Protein AF-A0A5C6YVZ5-F1 (afdb_monomer)

Organism: NCBI:txid153266

InterPro domains:
  IPR022720 Gliding motility-associated protein GldM, N-terminal [PF12081] (63-203)

Foldseek 3Di:
DVVVVVVVVVVVVVVPPDPPPPVVNLVVVVVVLVVLLVVLVVLLVVLVVLLVVLQVPDPDHDPLLVQLVVLLVVLLVLLVVVLCQLCPPVDPDPVCVVVNSVSQQFLVSLCVQQHDPNHGDPNVVVNLVSLVVSLVSLLVLDDDPVLNCVSCVLSPQAWDQDPVRDTDGVSCVQRPRGGSSSVSSSSSNSSSVSSVSSSVSSVVVSVVVVVD

Structure (mmCIF, N/CA/C/O backbone):
data_AF-A0A5C6YVZ5-F1
#
_entry.id   AF-A0A5C6YVZ5-F1
#
loop_
_atom_site.group_PDB
_atom_site.id
_atom_site.type_symbol
_atom_site.label_atom_id
_atom_site.label_alt_id
_atom_site.label_comp_id
_atom_site.label_asym_id
_atom_site.label_entity_id
_atom_site.label_seq_id
_atom_site.pdbx_PDB_ins_code
_atom_site.Cartn_x
_atom_site.Cartn_y
_atom_site.Cartn_z
_atom_site.occupancy
_atom_site.B_iso_or_equiv
_atom_site.auth_seq_id
_atom_site.auth_comp_id
_atom_site.auth_asym_id
_atom_site.auth_atom_id
_atom_site.pdbx_PDB_model_num
ATOM 1 N N . MET A 1 1 ? -3.044 -7.674 -62.557 1.00 49.84 1 MET A N 1
ATOM 2 C CA . MET A 1 1 ? -3.374 -7.807 -61.116 1.00 49.84 1 MET A CA 1
ATOM 3 C C . MET A 1 1 ? -2.175 -7.733 -60.161 1.00 49.84 1 MET A C 1
ATOM 5 O O . MET A 1 1 ? -2.371 -7.272 -59.050 1.00 49.84 1 MET A O 1
ATOM 9 N N . LYS A 1 2 ? -0.936 -8.091 -60.553 1.00 49.31 2 LYS A N 1
ATOM 10 C CA . LYS A 1 2 ? 0.238 -8.044 -59.645 1.00 49.31 2 LYS A CA 1
ATOM 11 C C . LYS A 1 2 ? 0.697 -6.636 -59.212 1.00 49.31 2 LYS A C 1
ATOM 13 O O . LYS A 1 2 ? 1.252 -6.500 -58.132 1.00 49.31 2 LYS A O 1
ATOM 18 N N . LYS A 1 3 ? 0.439 -5.588 -60.009 1.00 50.22 3 LYS A N 1
ATOM 19 C CA . LYS A 1 3 ? 0.838 -4.204 -59.671 1.00 50.22 3 LYS A CA 1
ATOM 20 C C . LYS A 1 3 ? -0.006 -3.575 -58.552 1.00 50.22 3 LYS A C 1
ATOM 22 O O . LYS A 1 3 ? 0.538 -2.820 -57.763 1.00 50.22 3 LYS A O 1
ATOM 27 N N . ASN A 1 4 ? -1.282 -3.946 -58.416 1.00 53.03 4 ASN A N 1
ATOM 28 C CA . ASN A 1 4 ? -2.158 -3.379 -57.377 1.00 53.03 4 ASN A CA 1
ATOM 29 C C . ASN A 1 4 ? -1.942 -4.020 -55.993 1.00 53.03 4 ASN A C 1
ATOM 31 O O . ASN A 1 4 ? -2.245 -3.393 -54.986 1.00 53.03 4 ASN A O 1
ATOM 35 N N . LEU A 1 5 ? -1.370 -5.231 -55.933 1.00 52.25 5 LEU A N 1
ATOM 36 C CA . LEU A 1 5 ? -1.023 -5.897 -54.671 1.00 52.25 5 LEU A CA 1
ATOM 37 C C . LEU A 1 5 ? 0.191 -5.236 -53.990 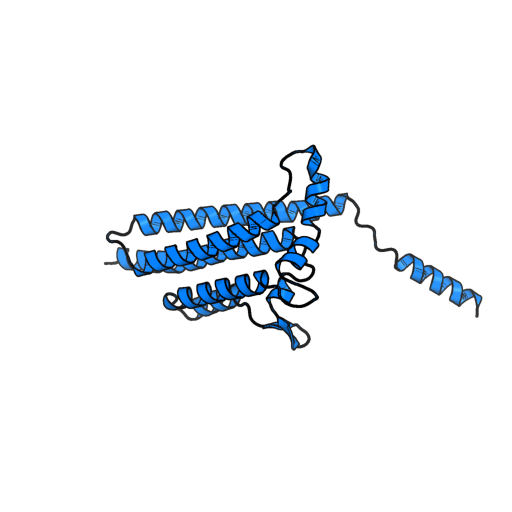1.00 52.25 5 LEU A C 1
ATOM 39 O O . LEU A 1 5 ? 0.240 -5.143 -52.770 1.00 52.25 5 LEU A O 1
ATOM 43 N N . PHE A 1 6 ? 1.134 -4.713 -54.781 1.00 57.25 6 PHE A N 1
ATOM 44 C CA . PHE A 1 6 ? 2.328 -4.028 -54.272 1.00 57.25 6 PHE A CA 1
ATOM 45 C C . PHE A 1 6 ? 1.998 -2.691 -53.591 1.00 57.25 6 PHE A C 1
ATOM 47 O O . PHE A 1 6 ? 2.578 -2.372 -52.557 1.00 57.25 6 PHE A O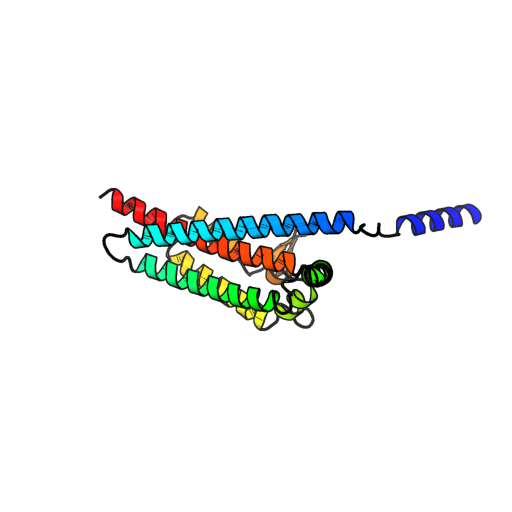 1
ATOM 54 N N . TYR A 1 7 ? 1.030 -1.938 -54.125 1.00 57.81 7 TYR A N 1
ATOM 55 C CA . TYR A 1 7 ? 0.574 -0.689 -53.505 1.00 57.81 7 TYR A CA 1
ATOM 56 C C . TYR A 1 7 ? -0.168 -0.930 -52.188 1.00 57.81 7 TYR A C 1
ATOM 58 O O . TYR A 1 7 ? 0.019 -0.164 -51.248 1.00 57.81 7 TYR A O 1
ATOM 66 N N . LEU A 1 8 ? -0.950 -2.011 -52.081 1.00 52.56 8 LEU A N 1
ATOM 67 C CA . LEU A 1 8 ? -1.638 -2.342 -50.831 1.00 52.56 8 LEU A CA 1
ATOM 68 C C . LEU A 1 8 ? -0.649 -2.713 -49.715 1.00 52.56 8 LEU A C 1
ATOM 70 O O . LEU A 1 8 ? -0.804 -2.238 -48.596 1.00 52.56 8 LEU A O 1
ATOM 74 N N . ILE A 1 9 ? 0.397 -3.485 -50.036 1.00 57.91 9 ILE A N 1
ATOM 75 C CA . ILE A 1 9 ? 1.442 -3.876 -49.074 1.00 57.91 9 ILE A CA 1
ATOM 76 C C . ILE A 1 9 ? 2.267 -2.656 -48.627 1.00 57.91 9 ILE A C 1
ATOM 78 O O . ILE A 1 9 ? 2.577 -2.518 -47.444 1.00 57.91 9 ILE A O 1
ATOM 82 N N . ALA A 1 10 ? 2.571 -1.729 -49.542 1.00 57.34 10 ALA A N 1
ATOM 83 C CA . ALA A 1 10 ? 3.283 -0.494 -49.212 1.00 57.34 10 ALA A CA 1
ATOM 84 C C . ALA A 1 10 ? 2.462 0.439 -48.299 1.00 57.34 10 ALA A C 1
ATOM 86 O O . ALA A 1 10 ? 3.015 1.025 -47.373 1.00 57.34 10 ALA A O 1
ATOM 87 N N . ILE A 1 11 ? 1.142 0.536 -48.502 1.00 57.28 11 ILE A N 1
ATOM 88 C CA . ILE A 1 11 ? 0.254 1.345 -47.649 1.00 57.28 11 ILE A CA 1
ATOM 89 C C . ILE A 1 11 ? 0.105 0.714 -46.254 1.00 57.28 11 ILE A C 1
ATOM 91 O O . ILE A 1 11 ? 0.107 1.436 -45.258 1.00 57.28 11 ILE A O 1
ATOM 95 N N . THR A 1 12 ? 0.061 -0.620 -46.149 1.00 51.38 12 THR A N 1
ATOM 96 C CA . THR A 1 12 ? 0.033 -1.302 -44.842 1.00 51.38 12 THR A CA 1
ATOM 97 C C . THR A 1 12 ? 1.355 -1.203 -44.077 1.00 51.38 12 THR A C 1
ATOM 99 O O . THR A 1 12 ? 1.329 -1.153 -42.853 1.00 51.38 12 THR A O 1
ATOM 102 N N . LEU A 1 13 ? 2.502 -1.111 -44.763 1.00 49.69 13 LEU A N 1
ATOM 103 C CA . LEU A 1 13 ? 3.807 -0.930 -4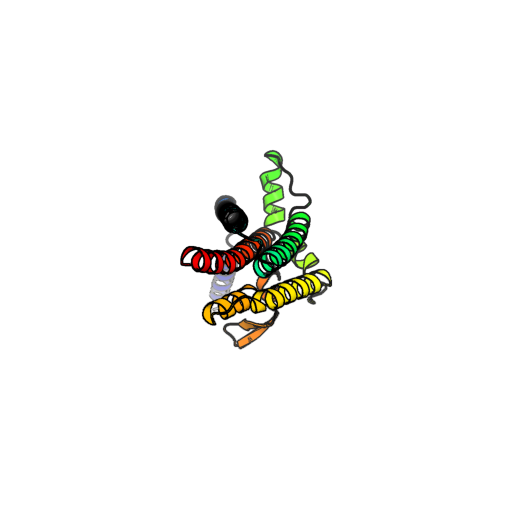4.109 1.00 49.69 13 LEU A CA 1
ATOM 104 C C . LEU A 1 13 ? 3.994 0.486 -43.538 1.00 49.69 13 LEU A C 1
ATOM 106 O O . LEU A 1 13 ? 4.630 0.637 -42.502 1.00 49.69 13 LEU A O 1
ATOM 110 N N . ILE A 1 14 ? 3.400 1.512 -44.159 1.00 52.59 14 ILE A N 1
ATOM 111 C CA . ILE A 1 14 ? 3.432 2.895 -43.644 1.00 52.59 14 ILE A CA 1
ATOM 112 C C . ILE A 1 14 ? 2.431 3.078 -42.488 1.00 52.59 14 ILE A C 1
ATOM 114 O O . ILE A 1 14 ? 2.675 3.858 -41.576 1.00 52.59 14 ILE A O 1
ATOM 118 N N . ALA A 1 15 ? 1.328 2.323 -42.467 1.00 46.69 15 ALA A N 1
ATOM 119 C CA . ALA A 1 15 ? 0.367 2.356 -41.360 1.00 46.69 15 ALA A CA 1
ATOM 120 C C . ALA A 1 15 ? 0.876 1.682 -40.064 1.00 46.69 15 ALA A C 1
ATOM 122 O O . ALA A 1 15 ? 0.271 1.867 -39.010 1.00 46.69 15 ALA A O 1
ATOM 123 N N . CYS A 1 16 ? 1.988 0.938 -40.131 1.00 42.09 16 CYS A N 1
ATOM 124 C CA . CYS A 1 16 ? 2.663 0.310 -38.990 1.00 42.09 16 CYS A CA 1
ATOM 125 C C . CYS A 1 16 ? 3.946 1.038 -38.557 1.00 42.09 16 CYS A C 1
ATOM 127 O O . CYS A 1 16 ? 4.753 0.463 -37.830 1.00 42.09 16 CYS A O 1
ATOM 129 N N . THR A 1 17 ? 4.157 2.298 -38.945 1.00 46.38 17 THR A N 1
ATOM 130 C CA . THR A 1 17 ? 5.072 3.138 -38.168 1.00 46.38 17 THR A CA 1
ATOM 131 C C . THR A 1 17 ? 4.332 3.541 -36.904 1.00 46.38 17 THR A C 1
ATOM 133 O O . THR A 1 17 ? 3.460 4.414 -36.955 1.00 46.38 17 THR A O 1
ATOM 136 N N . GLU A 1 18 ? 4.632 2.863 -35.791 1.00 46.69 18 GLU A N 1
ATOM 137 C CA . GLU A 1 18 ? 4.326 3.358 -34.450 1.00 46.69 18 GLU A CA 1
ATOM 138 C C . GLU A 1 18 ? 4.557 4.864 -34.453 1.00 46.69 18 GLU A C 1
ATOM 140 O O . GLU A 1 18 ? 5.644 5.340 -34.786 1.00 46.69 18 GLU A O 1
ATOM 145 N N . LYS A 1 19 ? 3.493 5.621 -34.182 1.00 46.34 19 LYS A N 1
ATOM 146 C CA . LYS A 1 19 ? 3.578 7.065 -34.026 1.00 46.34 19 LYS A CA 1
ATOM 147 C C . LYS A 1 19 ? 4.549 7.272 -32.871 1.00 46.34 19 LYS A C 1
ATOM 149 O O . LYS A 1 19 ? 4.178 7.050 -31.722 1.00 46.34 19 LYS A O 1
ATOM 154 N N . GLN A 1 20 ? 5.800 7.580 -33.196 1.00 44.31 20 GLN A N 1
ATOM 155 C CA . GLN A 1 20 ? 6.848 7.835 -32.226 1.00 44.31 20 GLN A CA 1
ATOM 156 C C . GLN A 1 20 ? 6.298 8.949 -31.336 1.00 44.31 20 GLN A C 1
ATOM 158 O O . GLN A 1 20 ? 6.070 10.058 -31.827 1.00 44.31 20 GLN A O 1
ATOM 163 N N . LYS A 1 21 ? 5.917 8.611 -30.092 1.00 47.28 21 LYS A N 1
ATOM 164 C CA . LYS A 1 21 ? 5.362 9.583 -29.143 1.00 47.28 21 LYS A CA 1
ATOM 165 C C . LYS A 1 21 ? 6.349 10.745 -29.109 1.00 47.28 21 LYS A C 1
ATOM 167 O O . LYS A 1 21 ? 7.528 10.521 -28.851 1.00 47.28 21 LYS A O 1
ATOM 172 N N . SER A 1 22 ? 5.896 11.947 -29.451 1.00 48.88 22 SER A N 1
ATOM 173 C CA . SER A 1 22 ? 6.767 13.113 -29.385 1.00 48.88 22 SER A CA 1
ATOM 174 C C . SER A 1 22 ? 7.112 13.391 -27.925 1.00 48.88 22 SER A C 1
ATOM 176 O O . SER A 1 22 ? 6.294 13.149 -27.033 1.00 48.88 22 SER A O 1
ATOM 178 N N . ASP A 1 23 ? 8.289 13.962 -27.681 1.00 52.56 23 ASP A N 1
ATOM 179 C CA . ASP A 1 23 ? 8.734 14.367 -26.340 1.00 52.56 23 ASP A CA 1
ATOM 180 C C . ASP A 1 23 ? 7.697 15.272 -25.627 1.00 52.56 23 ASP A C 1
ATOM 182 O O . ASP A 1 23 ? 7.570 15.262 -24.406 1.00 52.56 23 ASP A O 1
ATOM 186 N N . SER A 1 24 ? 6.853 15.983 -26.387 1.00 53.50 24 SER A N 1
ATOM 187 C CA . SER A 1 24 ? 5.747 16.799 -25.862 1.00 53.50 24 SER A CA 1
ATOM 188 C C . SER A 1 24 ? 4.572 16.011 -25.266 1.00 53.50 24 SER A C 1
ATOM 190 O O . SER A 1 24 ? 3.848 16.541 -24.425 1.00 53.50 24 SER A O 1
ATOM 192 N N . ASP A 1 25 ? 4.314 14.793 -25.745 1.00 54.97 25 ASP A N 1
ATOM 193 C CA . ASP A 1 25 ? 3.292 13.907 -25.170 1.00 54.97 25 ASP A CA 1
ATOM 194 C C . ASP A 1 25 ? 3.867 13.156 -23.955 1.00 54.97 25 ASP A C 1
ATOM 196 O O . ASP A 1 25 ? 3.142 12.825 -23.019 1.00 54.97 25 ASP A O 1
ATOM 200 N N . PHE A 1 26 ? 5.191 12.978 -23.932 1.00 56.41 26 PHE A N 1
ATOM 201 C CA . PHE A 1 26 ? 5.944 12.347 -22.851 1.00 56.41 26 PHE A CA 1
ATOM 202 C C . PHE A 1 26 ? 5.959 13.182 -21.559 1.00 56.41 26 PHE A C 1
ATOM 204 O O . PHE A 1 26 ? 5.652 12.664 -20.485 1.00 56.41 26 PHE A O 1
ATOM 211 N N . GLU A 1 27 ? 6.231 14.487 -21.646 1.00 61.59 27 GLU A N 1
ATOM 212 C CA . GLU A 1 27 ? 6.212 15.381 -20.476 1.00 61.59 27 GLU A CA 1
ATOM 213 C C . GLU A 1 27 ? 4.817 15.503 -19.840 1.00 61.59 27 GLU A C 1
ATOM 215 O O . GLU A 1 27 ? 4.690 15.628 -18.620 1.00 61.59 27 GLU A O 1
ATOM 220 N N . LYS A 1 28 ? 3.756 15.427 -20.653 1.00 63.34 28 LYS A N 1
ATOM 221 C CA . LYS A 1 28 ? 2.366 15.534 -20.185 1.00 63.34 28 LYS A CA 1
ATOM 222 C C . LYS A 1 28 ? 1.919 14.308 -19.395 1.00 63.34 28 LYS A C 1
ATOM 224 O O . LYS A 1 28 ? 1.341 14.471 -18.319 1.00 63.34 28 LYS A O 1
ATOM 229 N N . ASP A 1 29 ? 2.199 13.106 -19.905 1.00 66.62 29 ASP A N 1
ATOM 230 C CA . ASP A 1 29 ? 1.877 11.850 -19.217 1.00 66.62 29 ASP A CA 1
ATOM 231 C C . ASP A 1 29 ? 2.620 11.780 -17.865 1.00 66.62 29 ASP A C 1
ATOM 233 O O . ASP A 1 29 ? 2.032 11.420 -16.844 1.00 66.62 29 ASP A O 1
ATOM 237 N N . PHE A 1 30 ? 3.887 12.213 -17.824 1.00 74.00 30 PHE A N 1
ATOM 238 C CA . PHE A 1 30 ? 4.693 12.243 -16.599 1.00 74.00 30 PHE A CA 1
ATOM 239 C C . PHE A 1 30 ? 4.218 13.299 -15.588 1.00 74.00 30 PHE A C 1
ATOM 241 O O . PHE A 1 30 ? 4.087 13.005 -14.398 1.00 74.00 30 PHE A O 1
ATOM 248 N N . GLY A 1 31 ? 3.892 14.510 -16.054 1.00 77.56 31 GLY A N 1
ATOM 249 C CA . GLY A 1 31 ? 3.371 15.581 -15.201 1.00 77.56 31 GLY A CA 1
ATOM 250 C C . GLY A 1 31 ? 2.091 15.183 -14.458 1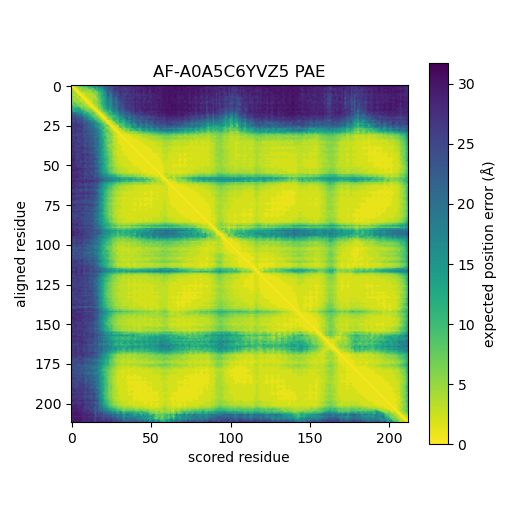.00 77.56 31 GLY A C 1
ATOM 251 O O . GLY A 1 31 ? 1.926 15.531 -13.289 1.00 77.56 31 GLY A O 1
ATOM 252 N N . MET A 1 32 ? 1.221 14.384 -15.088 1.00 84.25 32 MET A N 1
ATOM 253 C CA . MET A 1 32 ? 0.012 13.861 -14.442 1.00 84.25 32 MET A CA 1
ATOM 254 C C . MET A 1 32 ? 0.335 12.934 -13.263 1.00 84.25 32 MET A C 1
ATOM 256 O O . MET A 1 32 ? -0.276 13.056 -12.202 1.00 84.25 32 MET A O 1
ATOM 260 N N . TYR A 1 33 ? 1.316 12.037 -13.414 1.00 84.94 33 TYR A N 1
ATOM 261 C CA . TYR A 1 33 ? 1.754 11.181 -12.310 1.00 84.94 33 TYR A CA 1
ATOM 262 C C . TYR A 1 33 ? 2.331 11.996 -11.157 1.00 84.94 33 TYR A C 1
ATOM 264 O O . TYR A 1 33 ? 2.033 11.695 -10.005 1.00 84.94 33 TYR A O 1
ATOM 272 N N . THR A 1 34 ? 3.112 13.042 -11.437 1.00 84.62 34 THR A N 1
ATOM 273 C CA . THR A 1 34 ? 3.642 13.928 -10.391 1.00 84.62 34 THR A CA 1
ATOM 274 C C . THR A 1 34 ? 2.524 14.605 -9.599 1.00 84.62 34 THR A C 1
ATOM 276 O O . THR A 1 34 ? 2.558 14.583 -8.370 1.00 84.62 34 THR A O 1
ATOM 279 N N . VAL A 1 35 ? 1.515 15.161 -10.279 1.00 88.12 35 VAL A N 1
ATOM 280 C CA . VAL A 1 35 ? 0.351 15.772 -9.614 1.00 88.12 35 VAL A CA 1
ATOM 281 C C . VAL A 1 35 ? -0.386 14.737 -8.763 1.00 88.12 35 VAL A C 1
ATOM 283 O O . VAL A 1 35 ? -0.600 14.963 -7.577 1.00 88.12 35 VAL A O 1
ATOM 286 N N . LEU A 1 36 ? -0.688 13.567 -9.331 1.00 92.69 36 LEU A N 1
ATOM 287 C CA . LEU A 1 36 ? -1.389 12.499 -8.620 1.00 92.69 36 LEU A CA 1
ATOM 288 C C . LEU A 1 36 ? -0.616 12.006 -7.388 1.00 92.69 36 LEU A C 1
ATOM 290 O O . LEU A 1 36 ? -1.212 11.737 -6.348 1.00 92.69 36 LEU A O 1
ATOM 294 N N . LEU A 1 37 ? 0.706 11.871 -7.492 1.00 93.50 37 LEU A N 1
ATOM 295 C CA . LEU A 1 37 ? 1.559 11.458 -6.380 1.00 93.50 37 LEU A CA 1
ATOM 296 C C . LEU A 1 37 ? 1.551 12.486 -5.250 1.00 93.50 37 LEU A C 1
ATOM 298 O O . LEU A 1 37 ? 1.398 12.098 -4.093 1.00 93.50 37 LEU A O 1
ATOM 302 N N . ASN A 1 38 ? 1.653 13.772 -5.590 1.00 92.44 38 ASN A N 1
ATOM 303 C CA . ASN A 1 38 ? 1.570 14.857 -4.616 1.00 92.44 38 ASN A CA 1
ATOM 304 C C . ASN A 1 38 ? 0.209 14.873 -3.916 1.00 92.44 38 ASN A C 1
ATOM 306 O O . ASN A 1 38 ? 0.161 14.990 -2.693 1.00 92.44 38 ASN A O 1
ATOM 310 N N . ASP A 1 39 ? -0.883 14.696 -4.663 1.00 95.31 39 ASP A N 1
ATOM 311 C CA . ASP A 1 39 ? -2.225 14.617 -4.088 1.00 95.31 39 ASP A CA 1
ATOM 312 C C . ASP A 1 39 ? -2.340 13.423 -3.132 1.00 95.31 39 ASP A C 1
ATOM 314 O O . ASP A 1 39 ? -2.805 13.569 -2.002 1.00 95.31 39 ASP A O 1
ATOM 318 N N . ILE A 1 40 ? -1.873 12.236 -3.534 1.00 97.62 40 ILE A N 1
ATOM 319 C CA . ILE A 1 40 ? -1.899 11.048 -2.671 1.00 97.62 40 ILE A CA 1
ATOM 320 C C . ILE A 1 40 ? -1.105 11.284 -1.381 1.00 97.62 40 ILE A C 1
ATOM 322 O O . ILE A 1 40 ? -1.614 10.970 -0.304 1.00 97.62 40 ILE A O 1
ATOM 326 N N . ASP A 1 41 ? 0.106 11.838 -1.476 1.00 96.50 41 ASP A N 1
ATOM 327 C CA . ASP A 1 41 ? 0.960 12.108 -0.316 1.00 96.50 41 ASP A CA 1
ATOM 328 C C . ASP A 1 41 ? 0.341 13.156 0.615 1.00 96.50 41 ASP A C 1
ATOM 330 O O . ASP A 1 41 ? 0.319 12.966 1.831 1.00 96.50 41 ASP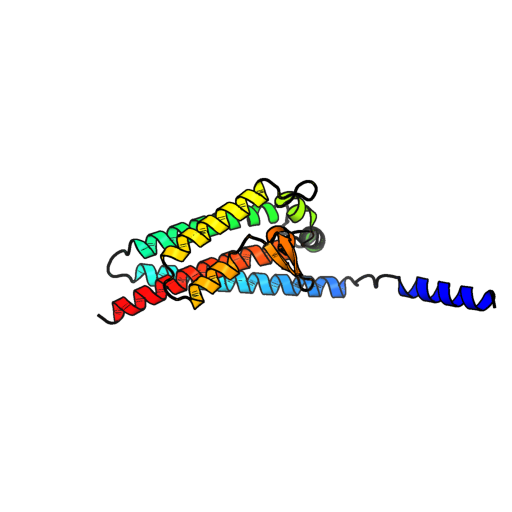 A O 1
ATOM 334 N N . TYR A 1 42 ? -0.223 14.227 0.053 1.00 96.88 42 TYR A N 1
ATOM 335 C CA . TYR A 1 42 ? -0.920 15.257 0.817 1.00 96.88 42 TYR A CA 1
ATOM 336 C C . TYR A 1 42 ? -2.123 14.662 1.555 1.00 96.88 42 TYR A C 1
ATOM 338 O O . TYR A 1 42 ? -2.254 14.816 2.767 1.00 96.88 42 TYR A O 1
ATOM 346 N N . HIS A 1 43 ? -2.972 13.903 0.860 1.00 97.62 43 HIS A N 1
ATOM 347 C CA . HIS A 1 43 ? -4.111 13.234 1.483 1.00 97.62 43 HIS A CA 1
ATOM 348 C C . HIS A 1 43 ? -3.684 12.256 2.585 1.00 97.62 43 HIS A C 1
ATOM 350 O O . HIS A 1 43 ? -4.293 12.253 3.654 1.00 97.62 43 HIS A O 1
ATOM 356 N N . ALA A 1 44 ? -2.642 11.453 2.354 1.00 97.88 44 ALA A N 1
ATOM 357 C CA . ALA A 1 44 ? -2.112 10.537 3.360 1.00 97.88 44 ALA A CA 1
ATOM 358 C C . ALA A 1 44 ? -1.637 11.291 4.613 1.00 97.88 44 ALA A C 1
ATOM 360 O O . ALA A 1 44 ? -2.028 10.925 5.719 1.00 97.88 44 ALA A O 1
ATOM 361 N N . PHE A 1 45 ? -0.890 12.387 4.439 1.00 97.88 45 PHE A N 1
ATOM 362 C CA . PHE A 1 45 ? -0.428 13.230 5.544 1.00 97.88 45 PHE A CA 1
ATOM 363 C C . PHE A 1 45 ? -1.589 13.750 6.405 1.00 97.88 45 PHE A C 1
ATOM 365 O O . PHE A 1 45 ? -1.548 13.644 7.629 1.00 97.88 45 PHE A O 1
ATOM 372 N N . TYR A 1 46 ? -2.653 14.284 5.795 1.00 97.75 46 TYR A N 1
ATOM 373 C CA . TYR A 1 46 ? -3.786 14.801 6.572 1.00 97.75 46 TYR A CA 1
ATOM 374 C C . TYR A 1 46 ? -4.552 13.707 7.311 1.00 97.75 46 TYR A C 1
ATOM 376 O O . TYR A 1 46 ? -4.969 13.940 8.443 1.00 97.75 46 TYR A O 1
ATOM 384 N N . ILE A 1 47 ? -4.725 12.527 6.709 1.00 98.25 47 ILE A N 1
ATOM 385 C CA . ILE A 1 47 ? -5.393 11.406 7.384 1.00 98.25 47 ILE A CA 1
ATOM 386 C C . ILE A 1 47 ? -4.560 10.945 8.584 1.00 98.25 47 ILE A C 1
ATOM 388 O O . ILE A 1 47 ? -5.111 10.748 9.663 1.00 98.25 47 ILE A O 1
ATOM 392 N N . GLU A 1 48 ? -3.238 10.839 8.433 1.00 97.94 48 GLU A N 1
ATOM 393 C CA . GLU A 1 48 ? -2.332 10.523 9.542 1.00 97.94 48 GLU A CA 1
ATOM 394 C C . GLU A 1 48 ? -2.457 11.552 10.677 1.00 97.94 48 GLU A C 1
ATOM 396 O O . GLU A 1 48 ? -2.632 11.178 11.835 1.00 97.94 48 GLU A O 1
ATOM 401 N N . LYS A 1 49 ? -2.486 12.854 10.358 1.00 97.75 49 LYS A N 1
ATOM 402 C CA . LYS A 1 49 ? -2.700 13.906 11.368 1.00 97.75 49 LYS A CA 1
ATOM 403 C C . LYS A 1 49 ? -4.070 13.854 12.029 1.00 97.75 49 LYS A C 1
ATOM 405 O O . LYS A 1 49 ? -4.175 14.146 13.219 1.00 97.75 49 LYS A O 1
ATOM 410 N N . GLN A 1 50 ? -5.110 13.462 11.300 1.00 96.44 50 GLN A N 1
ATOM 411 C CA . GLN A 1 50 ? -6.433 1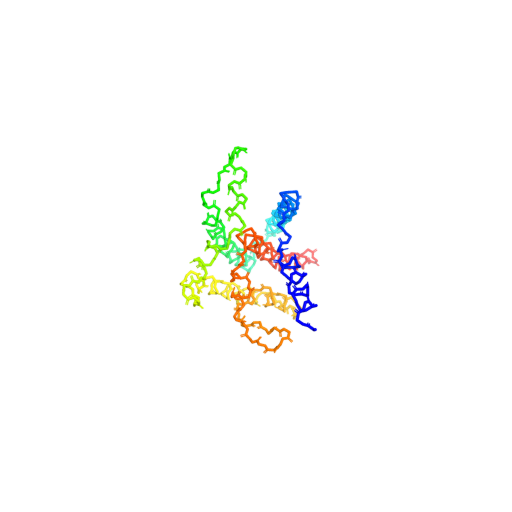3.244 11.880 1.00 96.44 50 GLN A CA 1
ATOM 412 C C . GLN A 1 50 ? -6.433 12.052 12.841 1.00 96.44 50 GLN A C 1
ATOM 414 O O . GLN A 1 50 ? -6.970 12.171 13.936 1.00 96.44 50 GLN A O 1
ATOM 419 N N . ILE A 1 51 ? -5.792 10.939 12.478 1.00 96.75 51 ILE A N 1
ATOM 420 C CA . ILE A 1 51 ? -5.630 9.777 13.362 1.00 96.75 51 ILE A CA 1
ATOM 421 C C . ILE A 1 51 ? -4.887 10.178 14.641 1.00 96.75 51 ILE A C 1
ATOM 423 O O . ILE A 1 51 ? -5.390 9.930 15.734 1.00 96.75 51 ILE A O 1
ATOM 427 N N . GLU A 1 52 ? -3.731 10.842 14.520 1.00 95.62 52 GLU A N 1
ATOM 428 C CA . GLU A 1 52 ? -2.949 11.319 15.669 1.00 95.62 52 GLU A C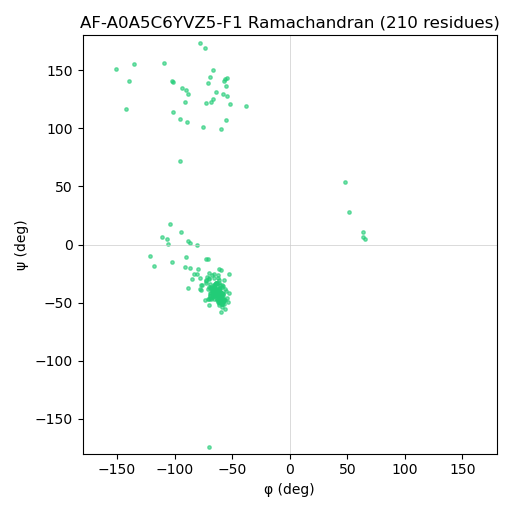A 1
ATOM 429 C C . GLU A 1 52 ? -3.796 12.196 16.604 1.00 95.62 52 GLU A C 1
ATOM 431 O O . GLU A 1 52 ? -3.792 11.998 17.822 1.00 95.62 52 GLU A O 1
ATOM 436 N N . PHE A 1 53 ? -4.553 13.137 16.034 1.00 94.00 53 PHE A N 1
ATOM 437 C CA . PHE A 1 53 ? -5.438 14.023 16.783 1.00 94.00 53 PHE A CA 1
ATOM 438 C C . PHE A 1 53 ? -6.533 13.245 17.525 1.00 94.00 53 PHE A C 1
ATOM 440 O O . PHE A 1 53 ? -6.675 13.396 18.739 1.00 94.00 53 PHE A O 1
ATOM 447 N N . GLU A 1 54 ? -7.270 12.380 16.827 1.00 93.00 54 GLU A N 1
ATOM 448 C CA . GLU A 1 54 ? -8.349 11.571 17.407 1.00 93.00 54 GLU A CA 1
ATOM 449 C C . GLU A 1 54 ? -7.843 10.661 18.535 1.00 93.00 54 GLU A C 1
ATOM 451 O O . GLU A 1 54 ? -8.458 10.600 19.600 1.00 93.00 54 GLU A O 1
ATOM 456 N N . LEU A 1 55 ? -6.694 10.004 18.347 1.00 92.81 55 LEU A N 1
ATOM 457 C CA . LEU A 1 55 ? -6.081 9.156 19.373 1.00 92.81 55 LEU A CA 1
ATOM 458 C C . LEU A 1 55 ? -5.618 9.966 20.592 1.00 92.81 55 LEU A C 1
ATOM 460 O O . LEU A 1 55 ? -5.747 9.494 21.722 1.00 92.81 55 LEU A O 1
ATOM 464 N N . SER A 1 56 ? -5.102 11.181 20.384 1.00 90.81 56 SER A N 1
ATOM 465 C CA . SER A 1 56 ? -4.651 12.058 21.474 1.00 90.81 56 SER A CA 1
ATOM 466 C C . SER A 1 56 ? -5.795 12.614 22.330 1.00 90.81 56 SER A C 1
ATOM 468 O O . SER A 1 56 ? -5.585 12.914 23.503 1.00 90.81 56 SER A O 1
ATOM 470 N N . ASN A 1 57 ? -7.004 12.705 21.767 1.00 88.50 57 ASN A N 1
ATOM 471 C CA . ASN A 1 57 ? -8.197 13.207 22.455 1.00 88.50 57 ASN A CA 1
ATOM 472 C C . ASN A 1 57 ? -8.953 12.128 23.242 1.00 88.50 57 ASN A C 1
ATOM 474 O O . ASN A 1 57 ? -9.992 12.407 23.842 1.00 88.50 57 ASN A O 1
ATOM 478 N N . LEU A 1 58 ? -8.465 10.887 23.249 1.00 86.19 58 LEU A N 1
ATOM 479 C CA . LEU A 1 58 ? -9.054 9.830 24.058 1.00 86.19 58 LEU A CA 1
ATOM 480 C C . LEU A 1 58 ? -8.827 10.120 25.548 1.00 86.19 58 LEU A C 1
ATOM 482 O O . LEU A 1 58 ? -7.691 10.189 26.011 1.00 86.19 58 LEU A O 1
ATOM 486 N N . ASN A 1 59 ? -9.915 10.198 26.322 1.00 80.00 59 ASN A N 1
ATOM 487 C CA . ASN A 1 59 ? -9.853 10.359 27.783 1.00 80.00 59 ASN A CA 1
ATOM 488 C C . ASN A 1 59 ? -9.040 9.241 28.464 1.00 80.00 59 ASN A C 1
ATOM 490 O O . ASN A 1 59 ? -8.429 9.453 29.510 1.00 80.00 59 ASN A O 1
ATOM 494 N N . THR A 1 60 ? -9.047 8.043 27.876 1.00 82.75 60 THR A N 1
ATOM 495 C CA . THR A 1 60 ? -8.271 6.884 28.323 1.00 82.75 60 THR A CA 1
ATOM 496 C C . THR A 1 60 ? -7.699 6.137 27.120 1.00 82.75 60 THR A C 1
ATOM 498 O O . THR A 1 60 ? -8.432 5.959 26.144 1.00 82.75 60 THR A O 1
ATOM 501 N N . PRO A 1 61 ? -6.454 5.627 27.190 1.00 83.56 61 PRO A N 1
ATOM 502 C CA . PRO A 1 61 ? -5.877 4.823 26.118 1.00 83.56 61 PRO A CA 1
ATOM 503 C C . PRO A 1 61 ? -6.756 3.620 25.751 1.00 83.56 61 PRO A C 1
ATOM 505 O O . PRO A 1 61 ? -7.122 2.824 26.616 1.00 83.56 61 PRO A O 1
ATOM 508 N N . ASP A 1 62 ? -7.073 3.476 24.465 1.00 91.25 62 ASP A N 1
ATOM 509 C CA . ASP A 1 62 ? -7.868 2.365 23.941 1.00 91.25 62 ASP A CA 1
ATOM 510 C C . ASP A 1 62 ? -6.955 1.322 23.282 1.00 91.25 62 ASP A C 1
ATOM 512 O O . ASP A 1 62 ? -6.320 1.590 22.260 1.00 91.25 62 ASP A O 1
ATOM 516 N N . SER A 1 63 ? -6.879 0.126 23.869 1.00 92.56 63 SER A N 1
ATOM 517 C CA . SER A 1 63 ? -5.956 -0.927 23.426 1.00 92.56 63 SER A CA 1
ATOM 518 C C . SER A 1 63 ? -6.266 -1.467 22.027 1.00 92.56 63 SER A C 1
ATOM 520 O O . SER A 1 63 ? -5.346 -1.877 21.317 1.00 92.56 63 SER A O 1
ATOM 522 N N . GLU A 1 64 ? -7.532 -1.447 21.592 1.00 93.69 64 GLU A N 1
ATOM 523 C CA . GLU A 1 64 ? -7.883 -1.837 20.224 1.00 93.69 64 GLU A CA 1
ATOM 524 C C . GLU A 1 64 ? -7.366 -0.794 19.235 1.00 93.69 64 GLU A C 1
ATOM 526 O O . GLU A 1 64 ? -6.735 -1.163 18.248 1.00 93.69 64 GLU A O 1
ATOM 531 N N . LEU A 1 65 ? -7.577 0.498 19.514 1.00 95.06 65 LEU A N 1
ATOM 532 C CA . LEU A 1 65 ? -7.108 1.573 18.635 1.00 95.06 65 LEU A CA 1
ATOM 533 C C . LEU A 1 65 ? -5.580 1.623 18.563 1.00 95.06 65 LEU A C 1
ATOM 535 O O . LEU A 1 65 ? -5.032 1.758 17.476 1.00 95.06 65 LEU A O 1
ATOM 539 N N . GLN A 1 66 ? -4.887 1.414 19.685 1.00 94.75 66 GLN A N 1
ATOM 540 C CA . GLN A 1 66 ? -3.424 1.292 19.699 1.00 94.75 66 GLN A CA 1
ATOM 541 C C . GLN A 1 66 ? -2.926 0.101 18.877 1.00 94.75 66 GLN A C 1
ATOM 543 O O . GLN A 1 66 ? -1.890 0.188 18.215 1.00 94.75 66 GLN A O 1
ATOM 548 N N . THR A 1 67 ? -3.654 -1.019 18.914 1.00 97.06 67 THR A N 1
ATOM 549 C CA . THR A 1 67 ? -3.312 -2.189 18.102 1.00 97.06 67 THR A CA 1
ATOM 550 C C . THR A 1 67 ? -3.486 -1.875 16.619 1.00 97.06 67 THR A C 1
ATOM 552 O O . THR A 1 67 ? -2.584 -2.171 15.839 1.00 97.06 67 THR A O 1
ATOM 555 N N . VAL A 1 68 ? -4.598 -1.235 16.237 1.00 97.50 68 VAL A N 1
ATOM 556 C CA . VAL A 1 68 ? -4.878 -0.828 14.849 1.00 97.50 68 VAL A CA 1
ATOM 557 C C . VAL A 1 68 ? -3.821 0.150 14.320 1.00 97.50 68 VAL A C 1
ATOM 559 O O . VAL A 1 68 ? -3.311 -0.065 13.219 1.00 97.50 68 VAL A O 1
ATOM 562 N N . ASP A 1 69 ? -3.442 1.156 15.109 1.00 97.69 69 ASP A N 1
ATOM 563 C CA . ASP A 1 69 ? -2.366 2.103 14.775 1.00 97.69 69 ASP A CA 1
ATOM 564 C C . ASP A 1 69 ? -1.029 1.380 14.582 1.00 97.69 69 ASP A C 1
ATOM 566 O O . ASP A 1 69 ? -0.347 1.541 13.569 1.00 97.69 69 ASP A O 1
ATOM 570 N N . SER A 1 70 ? -0.690 0.476 15.503 1.00 97.88 70 SER A N 1
ATOM 571 C CA . SER A 1 70 ? 0.564 -0.278 15.445 1.00 97.88 70 SER A CA 1
ATOM 572 C C . SER A 1 70 ? 0.665 -1.165 14.198 1.00 97.88 70 SER A C 1
ATOM 574 O O . SER A 1 70 ? 1.695 -1.157 13.518 1.00 97.88 70 SER A O 1
ATOM 576 N N . ILE A 1 71 ? -0.387 -1.926 13.865 1.00 98.31 71 ILE A N 1
ATOM 577 C CA . ILE A 1 71 ? -0.369 -2.797 12.676 1.00 98.31 71 ILE A CA 1
ATOM 578 C C . ILE A 1 71 ? -0.375 -1.983 11.376 1.00 98.31 71 ILE A C 1
ATOM 580 O O . ILE A 1 71 ? 0.271 -2.386 10.407 1.00 98.31 71 ILE A O 1
ATOM 584 N N . THR A 1 72 ? -1.050 -0.829 11.354 1.00 98.56 72 THR A N 1
ATOM 585 C CA . THR A 1 72 ? -1.102 0.051 10.179 1.00 98.56 72 THR A CA 1
ATOM 586 C C . THR A 1 72 ? 0.251 0.707 9.937 1.00 98.56 72 THR A C 1
ATOM 588 O O . THR A 1 72 ? 0.779 0.612 8.827 1.00 98.56 72 THR A O 1
ATOM 591 N N . LYS A 1 73 ? 0.893 1.250 10.979 1.00 98.44 73 LYS A N 1
ATOM 592 C CA . LYS A 1 73 ? 2.264 1.779 10.904 1.00 98.44 73 LYS A CA 1
ATOM 593 C C . LYS A 1 73 ? 3.269 0.733 10.443 1.00 98.44 73 LYS A C 1
ATOM 595 O O . LYS A 1 73 ? 4.112 1.031 9.601 1.00 98.44 73 LYS A O 1
ATOM 600 N N . LEU A 1 74 ? 3.172 -0.501 10.943 1.00 98.44 74 LEU A N 1
ATOM 601 C CA . LEU A 1 74 ? 4.051 -1.587 10.506 1.00 98.44 74 LEU A CA 1
ATOM 602 C C . LEU A 1 74 ? 3.874 -1.901 9.011 1.00 98.44 74 LEU A C 1
ATOM 604 O O . LEU A 1 74 ? 4.863 -2.064 8.294 1.00 98.44 74 LEU A O 1
ATOM 608 N N . TYR A 1 75 ? 2.630 -1.969 8.531 1.00 98.56 75 TYR A N 1
ATOM 609 C CA . TYR A 1 75 ? 2.336 -2.202 7.117 1.00 98.56 75 TYR A CA 1
ATOM 610 C C . TYR A 1 75 ? 2.871 -1.069 6.228 1.00 98.56 75 TYR A C 1
ATOM 612 O O . TYR A 1 75 ? 3.589 -1.326 5.258 1.00 98.56 75 TYR A O 1
ATOM 620 N N . ILE A 1 76 ? 2.601 0.181 6.607 1.00 98.56 76 ILE A N 1
ATOM 621 C CA . ILE A 1 76 ? 3.079 1.390 5.924 1.00 98.56 76 ILE A CA 1
ATOM 622 C C . ILE A 1 76 ? 4.608 1.430 5.882 1.00 98.56 76 ILE A C 1
ATOM 624 O O . ILE A 1 76 ? 5.178 1.630 4.812 1.00 98.56 76 ILE A O 1
ATOM 628 N N . ALA A 1 77 ? 5.279 1.151 7.001 1.00 98.38 77 ALA A N 1
ATOM 629 C CA . ALA A 1 77 ? 6.737 1.123 7.072 1.00 98.38 77 ALA A CA 1
ATOM 630 C C . ALA A 1 77 ? 7.349 0.063 6.144 1.00 98.38 77 ALA A C 1
ATOM 632 O O . ALA A 1 77 ? 8.433 0.263 5.596 1.00 98.38 77 ALA A O 1
ATOM 633 N N . ASN A 1 78 ? 6.674 -1.071 5.942 1.00 98.19 78 ASN A N 1
ATOM 634 C CA . ASN A 1 78 ? 7.128 -2.055 4.966 1.00 98.19 78 ASN A CA 1
ATOM 635 C C . ASN A 1 78 ? 6.926 -1.572 3.527 1.00 98.19 78 ASN A C 1
ATOM 637 O O . ASN A 1 78 ? 7.823 -1.778 2.715 1.00 98.19 78 ASN A O 1
ATOM 641 N N . ILE A 1 79 ? 5.822 -0.883 3.214 1.00 98.31 79 ILE A N 1
ATOM 642 C CA . ILE A 1 79 ? 5.655 -0.240 1.901 1.00 98.31 79 ILE A CA 1
ATOM 643 C C . ILE A 1 79 ? 6.750 0.811 1.669 1.00 98.31 79 ILE A C 1
ATOM 645 O O . ILE A 1 79 ? 7.316 0.867 0.580 1.00 98.31 79 ILE A O 1
ATOM 649 N N . ASP A 1 80 ? 7.098 1.598 2.685 1.00 98.19 80 ASP A N 1
ATOM 650 C CA . ASP A 1 80 ? 8.129 2.634 2.573 1.00 98.19 80 ASP A CA 1
ATOM 651 C C . ASP A 1 80 ? 9.517 2.076 2.269 1.00 98.19 80 ASP A C 1
ATOM 653 O O . ASP A 1 80 ? 10.276 2.686 1.513 1.00 98.19 80 ASP A O 1
ATOM 657 N N . LYS A 1 81 ? 9.839 0.877 2.763 1.00 97.94 81 LYS A N 1
ATOM 658 C CA . LYS A 1 81 ? 11.071 0.178 2.371 1.00 97.94 81 LYS A CA 1
ATOM 659 C C . LYS A 1 81 ? 11.077 -0.157 0.880 1.00 97.94 81 LYS A C 1
ATOM 661 O O . LYS A 1 81 ? 12.080 0.086 0.218 1.00 97.94 81 LYS A O 1
ATOM 666 N N . ILE A 1 82 ? 9.955 -0.641 0.342 1.00 97.94 82 ILE A N 1
ATOM 667 C CA . ILE A 1 82 ? 9.821 -0.929 -1.096 1.00 97.94 82 ILE A CA 1
ATOM 668 C C . ILE A 1 82 ? 9.971 0.355 -1.909 1.00 97.94 82 ILE A C 1
ATOM 670 O O . ILE A 1 82 ? 10.725 0.384 -2.875 1.00 97.94 82 ILE A O 1
ATOM 674 N N . LEU A 1 83 ? 9.288 1.427 -1.500 1.00 97.12 83 LEU A N 1
ATOM 675 C CA . LEU A 1 83 ? 9.382 2.728 -2.162 1.00 97.12 83 LEU A CA 1
ATOM 676 C C . LEU A 1 83 ? 10.815 3.265 -2.154 1.00 97.12 83 LEU A C 1
ATOM 678 O O . LEU A 1 83 ? 11.284 3.740 -3.183 1.00 97.12 83 LEU A O 1
ATOM 682 N N . THR A 1 84 ? 11.528 3.118 -1.037 1.00 96.12 84 THR A N 1
ATOM 683 C CA . THR A 1 84 ? 12.937 3.518 -0.925 1.00 96.12 84 THR A CA 1
ATOM 684 C C . THR A 1 84 ? 13.820 2.738 -1.900 1.00 96.12 84 THR A C 1
ATOM 686 O O . THR A 1 84 ? 14.654 3.334 -2.573 1.00 96.12 84 THR A O 1
ATOM 689 N N . GLU A 1 85 ? 13.620 1.420 -2.022 1.00 95.50 85 GLU A N 1
ATOM 690 C CA . GLU A 1 85 ? 14.331 0.602 -3.015 1.00 95.50 85 GLU A CA 1
ATOM 691 C C . GLU A 1 85 ? 13.976 1.016 -4.452 1.00 95.50 85 GLU A C 1
ATOM 693 O O . GLU A 1 85 ? 14.847 1.107 -5.307 1.00 95.50 85 GLU A O 1
ATOM 698 N N . PHE A 1 86 ? 12.708 1.316 -4.732 1.00 95.00 86 PHE A N 1
ATOM 699 C CA . PHE A 1 86 ? 12.253 1.741 -6.061 1.00 95.00 86 PHE A CA 1
ATOM 700 C C . PHE A 1 86 ? 12.826 3.090 -6.477 1.00 95.00 86 PHE A C 1
ATOM 702 O O . PHE A 1 86 ? 13.125 3.303 -7.653 1.00 95.00 86 PHE A O 1
ATOM 709 N N . GLN A 1 87 ? 12.999 3.983 -5.512 1.00 91.50 87 GLN A N 1
ATOM 710 C CA . GLN A 1 87 ? 13.535 5.320 -5.709 1.00 91.50 87 GLN A CA 1
ATOM 711 C C . GLN A 1 87 ? 15.064 5.369 -5.598 1.00 91.50 87 GLN A C 1
ATOM 713 O O . GLN A 1 87 ? 15.633 6.453 -5.732 1.00 91.50 87 GLN A O 1
ATOM 718 N N . SER A 1 88 ? 15.741 4.227 -5.402 1.00 86.62 88 SER A N 1
ATOM 719 C CA . SER A 1 88 ? 17.203 4.187 -5.414 1.00 86.62 88 SER A CA 1
ATOM 720 C C . SER A 1 88 ? 17.725 4.743 -6.738 1.00 86.62 88 SER A C 1
ATOM 722 O O . SER A 1 88 ? 17.135 4.540 -7.799 1.00 86.62 88 SER A O 1
ATOM 724 N N . ASP A 1 89 ? 18.826 5.481 -6.698 1.00 82.81 89 ASP A N 1
ATOM 725 C CA . ASP A 1 89 ? 19.482 6.039 -7.890 1.00 82.81 89 ASP A CA 1
ATOM 726 C C . ASP A 1 89 ? 18.675 7.103 -8.662 1.00 82.81 89 ASP A C 1
ATOM 728 O O . ASP A 1 89 ? 19.151 7.583 -9.689 1.00 82.81 89 ASP A O 1
ATOM 732 N N . LEU A 1 90 ? 17.496 7.518 -8.175 1.00 85.12 90 LEU A N 1
ATOM 733 C CA . LEU A 1 90 ? 16.859 8.744 -8.656 1.00 85.12 90 LEU A CA 1
ATOM 734 C C . LEU A 1 90 ? 17.633 9.943 -8.099 1.00 85.12 90 LEU A C 1
ATOM 736 O O . LEU A 1 90 ? 17.785 10.099 -6.886 1.00 85.12 90 LEU A O 1
ATOM 740 N N . LEU A 1 91 ? 18.143 10.790 -8.989 1.00 81.62 91 LEU A N 1
ATOM 741 C CA . LEU A 1 91 ? 19.004 11.914 -8.625 1.00 81.62 91 LEU A CA 1
ATOM 742 C C . LEU A 1 91 ? 18.180 13.191 -8.450 1.00 81.62 91 LEU A C 1
ATOM 744 O O . LEU A 1 91 ? 17.336 13.520 -9.275 1.00 81.62 91 LEU A O 1
ATOM 748 N N . ILE A 1 92 ? 18.430 13.950 -7.386 1.00 72.56 92 ILE A N 1
ATOM 749 C CA . ILE A 1 92 ? 17.711 15.205 -7.118 1.00 72.56 92 ILE A CA 1
ATOM 750 C C . ILE A 1 92 ? 18.541 16.366 -7.675 1.00 72.56 92 ILE A C 1
ATOM 752 O O . ILE A 1 92 ? 19.194 17.092 -6.928 1.00 72.56 92 ILE A O 1
ATOM 756 N N . ASN A 1 93 ? 18.594 16.503 -9.001 1.00 72.81 93 ASN A N 1
ATOM 757 C CA . ASN A 1 93 ? 19.129 17.704 -9.645 1.00 72.81 93 ASN A CA 1
ATOM 758 C C . ASN A 1 93 ? 18.468 17.960 -11.011 1.00 72.81 93 ASN A C 1
ATOM 760 O O . ASN A 1 93 ? 18.077 17.024 -11.708 1.00 72.81 93 ASN A O 1
ATOM 764 N N . ASP A 1 94 ? 18.386 19.228 -11.416 1.00 64.69 94 ASP A N 1
ATOM 765 C CA . ASP A 1 94 ? 17.695 19.632 -12.652 1.00 64.69 94 ASP A CA 1
ATOM 766 C C . ASP A 1 94 ? 18.324 19.024 -13.917 1.00 64.69 94 ASP A C 1
ATOM 768 O O . ASP A 1 94 ? 17.635 18.739 -14.894 1.00 64.69 94 ASP A O 1
ATOM 772 N N . SER A 1 95 ? 19.631 18.749 -13.892 1.00 71.12 95 SER A N 1
ATOM 773 C CA . SER A 1 95 ? 20.354 18.129 -15.010 1.00 71.12 95 SER A CA 1
ATOM 774 C C . SER A 1 95 ? 20.023 16.651 -15.248 1.00 71.12 95 SER A C 1
ATOM 776 O O . SER A 1 95 ? 20.407 16.116 -16.283 1.00 71.12 95 SER A O 1
ATOM 778 N N . THR A 1 96 ? 19.334 15.979 -14.320 1.00 76.44 96 THR A N 1
ATOM 779 C CA . THR A 1 96 ? 19.041 14.531 -14.392 1.00 76.44 96 THR A CA 1
ATOM 780 C C . THR A 1 96 ? 17.565 14.222 -14.623 1.00 76.44 96 THR A C 1
ATOM 782 O O . THR A 1 96 ? 17.180 13.054 -14.634 1.00 76.44 96 THR A O 1
ATOM 785 N N . ILE A 1 97 ? 16.731 15.242 -14.869 1.00 77.44 97 ILE A N 1
ATOM 786 C CA . ILE A 1 97 ? 15.281 15.088 -15.072 1.00 77.44 97 ILE A CA 1
ATOM 787 C C . ILE A 1 97 ? 14.975 14.060 -16.169 1.00 77.44 97 ILE A C 1
ATOM 789 O O . ILE A 1 97 ? 14.206 13.129 -15.931 1.00 77.44 97 ILE A O 1
ATOM 793 N N . THR A 1 98 ? 15.613 14.173 -17.337 1.00 78.19 98 THR A N 1
ATOM 794 C CA . THR A 1 98 ? 15.393 13.245 -18.458 1.00 78.19 98 THR A CA 1
ATOM 795 C C . THR A 1 98 ? 15.775 11.805 -18.106 1.00 78.19 98 THR A C 1
ATOM 797 O O . THR A 1 98 ? 15.088 10.865 -18.502 1.00 78.19 98 THR A O 1
ATOM 800 N N . ASP A 1 99 ? 16.854 11.603 -17.351 1.00 82.00 99 ASP A N 1
ATOM 801 C CA . ASP A 1 99 ? 17.318 10.259 -16.999 1.00 82.00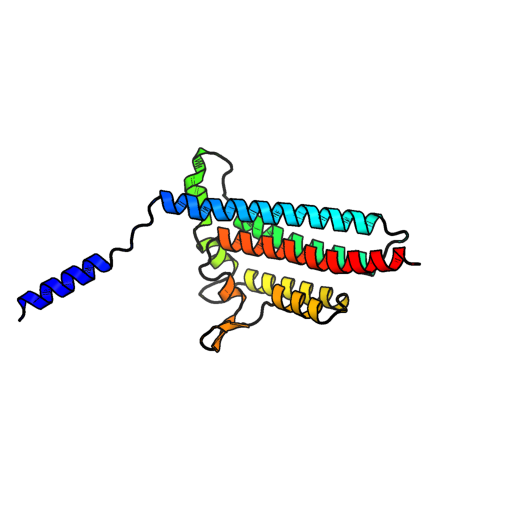 99 ASP A CA 1
ATOM 802 C C . ASP A 1 99 ? 16.462 9.631 -15.893 1.00 82.00 99 ASP A C 1
ATOM 804 O O . ASP A 1 99 ? 16.079 8.466 -16.006 1.00 82.00 99 ASP A O 1
ATOM 808 N N . ASN A 1 100 ? 16.036 10.414 -14.900 1.00 84.56 100 ASN A N 1
ATOM 809 C CA . ASN A 1 100 ? 15.043 9.979 -13.918 1.00 84.56 100 ASN A CA 1
ATOM 810 C C . ASN A 1 100 ? 13.722 9.586 -14.588 1.00 84.56 100 ASN A C 1
ATOM 812 O O . ASN A 1 100 ? 13.124 8.578 -14.219 1.00 84.56 100 ASN A O 1
ATOM 816 N N . GLN A 1 101 ? 13.268 10.348 -15.587 1.00 84.38 101 GLN A N 1
ATOM 817 C CA . GLN A 1 101 ? 12.057 10.021 -16.341 1.00 84.38 101 GLN A CA 1
ATOM 818 C C . GLN A 1 101 ? 12.189 8.677 -17.067 1.00 84.38 101 GLN A C 1
ATOM 820 O O . GLN A 1 101 ? 11.270 7.863 -16.999 1.00 84.38 101 GLN A O 1
ATOM 825 N N . LYS A 1 102 ? 13.334 8.394 -17.702 1.00 85.88 102 LYS A N 1
ATOM 826 C CA . LYS A 1 102 ? 13.585 7.080 -18.325 1.00 85.88 102 LYS A CA 1
ATOM 827 C C . LYS A 1 102 ? 13.520 5.945 -17.302 1.00 85.88 102 LYS A C 1
ATOM 829 O O . LYS A 1 102 ? 12.869 4.937 -17.563 1.00 85.88 102 LYS A O 1
ATOM 834 N N . ILE A 1 103 ? 14.148 6.119 -16.136 1.00 89.25 103 ILE A N 1
ATOM 835 C CA . ILE A 1 103 ? 14.123 5.127 -15.049 1.00 89.25 103 ILE A CA 1
ATOM 836 C C . ILE A 1 103 ? 12.684 4.884 -14.579 1.00 89.25 103 ILE A C 1
ATOM 838 O O . ILE A 1 103 ? 12.248 3.743 -14.463 1.00 89.25 103 ILE A O 1
ATOM 842 N N . LEU A 1 104 ? 11.929 5.958 -14.351 1.00 90.44 104 LEU A N 1
ATOM 843 C CA . LEU A 1 104 ? 10.548 5.909 -13.875 1.00 90.44 104 LEU A CA 1
ATOM 844 C C . LEU A 1 104 ? 9.574 5.279 -14.883 1.00 90.44 104 LEU A C 1
ATOM 846 O O . LEU A 1 104 ? 8.545 4.736 -14.482 1.00 90.44 104 LEU A O 1
ATOM 850 N N . MET A 1 105 ? 9.896 5.324 -16.173 1.00 88.62 105 MET A N 1
ATOM 851 C CA . MET A 1 105 ? 9.105 4.694 -17.230 1.00 88.62 105 MET A CA 1
ATOM 852 C C . MET A 1 105 ? 9.473 3.228 -17.471 1.00 88.62 105 MET A C 1
ATOM 854 O O . MET A 1 105 ? 8.658 2.487 -18.021 1.00 88.62 105 MET A O 1
ATOM 858 N N . SER A 1 106 ? 10.666 2.794 -17.057 1.00 90.88 106 SER A N 1
ATOM 859 C CA . SER A 1 106 ? 11.056 1.389 -17.154 1.00 90.88 106 SER A CA 1
ATOM 860 C C . SER A 1 106 ? 10.251 0.526 -16.176 1.00 90.88 106 SER A C 1
ATOM 862 O O . SER A 1 106 ? 9.937 0.936 -15.056 1.00 90.88 106 SER A O 1
ATOM 864 N N . SER A 1 107 ? 9.923 -0.693 -16.605 1.00 93.44 107 SER A N 1
ATOM 865 C CA . SER A 1 107 ? 9.343 -1.734 -15.755 1.00 93.44 107 SER A CA 1
ATOM 866 C C . SER A 1 107 ? 10.393 -2.617 -15.086 1.00 93.44 107 SER A C 1
ATOM 868 O O . SER A 1 107 ? 10.035 -3.398 -14.211 1.00 93.44 107 SER A O 1
ATOM 870 N N . ASP A 1 108 ? 11.668 -2.523 -15.473 1.00 91.94 108 ASP A N 1
ATOM 871 C CA . ASP A 1 108 ? 12.695 -3.518 -15.131 1.00 91.94 108 ASP A CA 1
ATOM 872 C C . ASP A 1 108 ? 12.828 -3.700 -13.620 1.00 91.94 108 ASP A C 1
ATOM 874 O O . ASP A 1 108 ? 12.721 -4.814 -13.120 1.00 91.94 108 ASP A O 1
ATOM 878 N N . ARG A 1 109 ? 12.921 -2.598 -12.865 1.00 93.06 109 ARG A N 1
ATOM 879 C CA . ARG A 1 109 ? 13.013 -2.641 -11.395 1.00 93.06 109 ARG A CA 1
ATOM 880 C C . ARG A 1 109 ? 11.801 -3.290 -10.739 1.00 93.06 109 ARG A C 1
ATOM 882 O O . ARG A 1 109 ? 11.945 -4.039 -9.778 1.00 93.06 109 ARG A O 1
ATOM 889 N N . VAL A 1 110 ? 10.603 -2.989 -11.237 1.00 94.94 110 VAL A N 1
ATOM 890 C CA . VAL A 1 110 ? 9.353 -3.555 -10.712 1.00 94.94 110 VAL A CA 1
ATOM 891 C C . VAL A 1 110 ? 9.312 -5.049 -11.015 1.00 94.94 110 VAL A C 1
ATOM 893 O O . VAL A 1 110 ? 9.023 -5.852 -10.126 1.00 94.94 110 VAL A O 1
ATOM 896 N N . SER A 1 111 ? 9.662 -5.412 -12.249 1.00 92.31 111 SER A N 1
ATOM 897 C CA . SER A 1 111 ? 9.724 -6.789 -12.716 1.00 92.31 111 SER A CA 1
ATOM 898 C C . SER A 1 111 ? 10.736 -7.610 -11.917 1.00 92.31 111 SER A C 1
ATOM 900 O O . SER A 1 111 ? 10.378 -8.665 -11.410 1.00 92.31 111 SER A O 1
ATOM 902 N N . GLU A 1 112 ? 11.954 -7.109 -11.718 1.00 92.12 112 GLU A N 1
ATOM 903 C CA . GLU A 1 112 ? 13.004 -7.754 -10.918 1.00 92.12 112 GLU A CA 1
ATOM 904 C C . GLU A 1 112 ? 12.646 -7.853 -9.431 1.00 92.12 112 GLU A C 1
ATOM 906 O O . GLU A 1 112 ? 13.010 -8.821 -8.756 1.00 92.12 112 GLU A O 1
ATOM 911 N N . TYR A 1 113 ? 11.932 -6.858 -8.897 1.00 95.69 113 TYR A N 1
ATOM 912 C CA . TYR A 1 113 ? 11.505 -6.877 -7.505 1.00 95.69 113 TYR A CA 1
ATOM 913 C C . TYR A 1 113 ? 10.429 -7.929 -7.277 1.00 95.69 113 TYR A C 1
ATOM 915 O O . TYR A 1 113 ? 10.565 -8.745 -6.370 1.00 95.69 113 TYR A O 1
ATOM 923 N N . PHE A 1 114 ? 9.356 -7.928 -8.066 1.00 95.69 114 PHE A N 1
ATOM 924 C CA . PHE A 1 114 ? 8.190 -8.778 -7.817 1.00 95.69 114 PHE A CA 1
ATOM 925 C C . PHE A 1 114 ? 8.258 -10.142 -8.504 1.00 95.69 114 PHE A C 1
ATOM 927 O O . PHE A 1 114 ? 7.573 -11.062 -8.054 1.00 95.69 114 PHE A O 1
ATOM 934 N N . PHE A 1 115 ? 9.093 -10.310 -9.532 1.00 94.31 115 PHE A N 1
ATOM 935 C CA . PHE A 1 115 ? 9.133 -11.513 -10.359 1.00 94.31 115 PHE A CA 1
ATOM 936 C C . PHE A 1 115 ? 10.564 -12.001 -10.630 1.00 94.31 115 PHE A C 1
ATOM 938 O O . PHE A 1 115 ? 11.544 -11.263 -10.585 1.00 94.31 115 PHE A O 1
ATOM 945 N N . LYS A 1 116 ? 10.690 -13.298 -10.904 1.00 87.75 116 LYS A N 1
ATOM 946 C CA . LYS A 1 116 ? 11.911 -13.967 -11.354 1.00 87.75 116 LYS A CA 1
ATOM 947 C C . LYS A 1 116 ? 11.521 -15.031 -12.374 1.00 87.75 116 LYS A C 1
ATOM 949 O O . LYS A 1 116 ? 10.837 -15.987 -12.015 1.00 87.75 116 LYS A O 1
ATOM 954 N N . ASN A 1 117 ? 11.973 -14.889 -13.622 1.00 80.00 117 ASN A N 1
ATOM 955 C CA . ASN A 1 117 ? 11.672 -15.822 -14.719 1.00 80.00 117 ASN A CA 1
ATOM 956 C C . ASN A 1 117 ? 10.167 -16.155 -14.817 1.00 80.00 117 ASN A C 1
ATOM 958 O O . ASN A 1 117 ? 9.785 -17.318 -14.717 1.00 80.00 117 ASN A O 1
ATOM 962 N N . ASP A 1 118 ? 9.320 -15.125 -14.903 1.00 76.69 118 ASP A N 1
ATOM 963 C CA . ASP A 1 118 ? 7.849 -15.226 -14.992 1.00 76.69 118 ASP A CA 1
ATOM 964 C C . ASP A 1 118 ? 7.123 -15.839 -13.776 1.00 76.69 118 ASP A C 1
ATOM 966 O O . ASP A 1 118 ? 5.906 -16.013 -13.793 1.00 76.69 118 ASP A O 1
ATOM 970 N N . SER A 1 119 ? 7.844 -16.111 -12.685 1.00 87.31 119 SER A N 1
ATOM 971 C CA . SER A 1 119 ? 7.278 -16.525 -11.395 1.00 87.31 119 SER A CA 1
ATOM 972 C C . SER A 1 119 ? 7.402 -15.421 -10.349 1.00 87.31 119 SER A C 1
ATOM 974 O O . SER A 1 119 ? 8.272 -14.559 -10.462 1.00 87.31 119 SER A O 1
ATOM 976 N N . VAL A 1 120 ? 6.555 -15.429 -9.317 1.00 91.06 120 VAL A N 1
ATOM 977 C CA . VAL A 1 120 ? 6.656 -14.463 -8.213 1.00 91.06 120 VAL A CA 1
ATOM 978 C C . VAL A 1 120 ? 7.975 -14.656 -7.462 1.00 91.06 120 VAL A C 1
ATOM 980 O O . VAL A 1 120 ? 8.363 -15.769 -7.106 1.00 91.06 120 VAL A O 1
ATOM 983 N N . SER A 1 121 ? 8.690 -13.557 -7.235 1.00 94.81 121 SER A N 1
ATOM 984 C CA . SER A 1 121 ? 9.954 -13.559 -6.501 1.00 94.81 121 SER A CA 1
ATOM 985 C C . SER A 1 121 ? 9.723 -13.757 -4.995 1.00 94.81 121 SER A C 1
ATOM 987 O O . SER A 1 121 ? 8.618 -13.593 -4.481 1.00 94.81 121 SER A O 1
ATOM 989 N N . SER A 1 122 ? 10.788 -14.008 -4.230 1.00 95.50 122 SER A N 1
ATOM 990 C CA . SER A 1 122 ? 10.696 -14.032 -2.762 1.00 95.50 122 SER A CA 1
ATOM 991 C C . SER A 1 122 ? 10.235 -12.695 -2.168 1.00 95.50 122 SER A C 1
ATOM 993 O O . SER A 1 122 ? 9.501 -12.684 -1.180 1.00 95.50 122 SER A O 1
ATOM 995 N N . LYS A 1 123 ? 10.628 -11.565 -2.771 1.00 96.44 123 LYS A N 1
ATOM 996 C CA . LYS A 1 123 ? 10.163 -10.235 -2.361 1.00 96.44 123 LYS A CA 1
ATOM 997 C C . LYS A 1 123 ? 8.682 -10.037 -2.700 1.00 96.44 123 LYS A C 1
ATOM 999 O O . LYS A 1 123 ? 7.949 -9.479 -1.885 1.00 96.44 123 LYS A O 1
ATOM 1004 N N . GLY A 1 124 ? 8.222 -10.552 -3.842 1.00 95.31 124 GLY A N 1
ATOM 1005 C CA . GLY A 1 124 ? 6.806 -10.547 -4.206 1.00 95.31 124 GLY A CA 1
ATOM 1006 C C . GLY A 1 124 ? 5.945 -11.408 -3.285 1.00 95.31 124 GLY A C 1
ATOM 1007 O O . GLY A 1 124 ? 4.901 -10.948 -2.822 1.00 95.31 124 GLY A O 1
ATOM 1008 N N . GLU A 1 125 ? 6.416 -12.598 -2.914 1.00 95.31 125 GLU A N 1
ATOM 1009 C CA . GLU A 1 125 ? 5.738 -13.428 -1.912 1.00 95.31 125 GLU A CA 1
ATOM 1010 C C . GLU A 1 125 ? 5.712 -12.758 -0.535 1.00 95.31 125 GLU A C 1
ATOM 1012 O O . GLU A 1 125 ? 4.689 -12.779 0.151 1.00 95.31 125 GLU A O 1
ATOM 1017 N N . ASN A 1 126 ? 6.797 -12.085 -0.140 1.00 96.50 126 ASN A N 1
ATOM 1018 C CA . ASN A 1 126 ? 6.818 -11.314 1.099 1.00 96.50 126 ASN A CA 1
ATOM 1019 C C . ASN A 1 126 ? 5.801 -10.159 1.077 1.00 96.50 126 ASN A C 1
ATOM 1021 O O . ASN A 1 126 ? 5.092 -9.953 2.061 1.00 96.50 126 ASN A O 1
ATOM 1025 N N . PHE A 1 127 ? 5.672 -9.448 -0.049 1.00 96.88 127 PHE A N 1
ATOM 1026 C CA . PHE A 1 127 ? 4.659 -8.405 -0.223 1.00 96.88 127 PHE A CA 1
ATOM 1027 C C . PHE A 1 127 ? 3.230 -8.952 -0.099 1.00 96.88 127 PHE A C 1
ATOM 1029 O O . PHE A 1 127 ? 2.393 -8.358 0.593 1.00 96.88 127 PHE A O 1
ATOM 1036 N N . LYS A 1 128 ? 2.952 -10.102 -0.726 1.00 95.44 128 LYS A N 1
ATOM 1037 C CA . LYS A 1 128 ? 1.655 -10.784 -0.611 1.00 95.44 128 LYS A CA 1
ATOM 1038 C C . LYS A 1 128 ? 1.361 -11.150 0.840 1.00 95.44 128 LYS A C 1
ATOM 1040 O O . LYS A 1 128 ? 0.299 -10.812 1.360 1.00 95.44 128 LYS A O 1
ATOM 1045 N N . LYS A 1 129 ? 2.329 -11.785 1.505 1.00 95.81 129 LYS A N 1
ATOM 1046 C CA . LYS A 1 129 ? 2.227 -12.207 2.902 1.00 95.81 129 LYS A CA 1
ATOM 1047 C C . LYS A 1 129 ? 1.908 -11.032 3.826 1.00 95.81 129 LYS A C 1
ATOM 1049 O O . LYS A 1 129 ? 0.889 -11.078 4.506 1.00 95.81 129 LYS A O 1
ATOM 1054 N N . MET A 1 130 ? 2.709 -9.965 3.802 1.00 97.00 130 MET A N 1
ATOM 1055 C CA . MET A 1 130 ? 2.501 -8.823 4.702 1.00 97.00 130 MET A CA 1
ATOM 1056 C C . MET A 1 130 ? 1.171 -8.098 4.449 1.00 97.00 130 MET A C 1
ATOM 1058 O O . MET A 1 130 ? 0.539 -7.622 5.388 1.00 97.00 130 MET A O 1
ATOM 1062 N N . THR A 1 131 ? 0.710 -8.045 3.195 1.00 97.31 131 THR A N 1
ATOM 1063 C CA . THR A 1 131 ? -0.590 -7.447 2.849 1.00 97.31 131 THR A CA 1
ATOM 1064 C C . THR A 1 131 ? -1.749 -8.303 3.366 1.00 97.31 131 THR A C 1
ATOM 1066 O O . THR A 1 131 ? -2.705 -7.770 3.929 1.00 97.31 131 THR A O 1
ATOM 1069 N N . ASN A 1 132 ? -1.652 -9.629 3.241 1.00 96.12 132 ASN A N 1
ATOM 1070 C CA . ASN A 1 132 ? -2.661 -10.556 3.757 1.00 96.12 132 ASN A CA 1
ATOM 1071 C C . ASN A 1 132 ? -2.706 -10.573 5.288 1.00 96.12 132 ASN A C 1
ATOM 1073 O O . ASN A 1 132 ? -3.795 -10.612 5.863 1.00 96.12 132 ASN A O 1
ATOM 1077 N N . GLU A 1 133 ? -1.547 -10.524 5.945 1.00 96.94 133 GLU A N 1
ATOM 1078 C CA . GLU A 1 133 ? -1.442 -10.416 7.402 1.00 96.94 133 GLU A CA 1
ATOM 1079 C C . GLU A 1 133 ? -2.087 -9.116 7.888 1.00 96.94 133 GLU A C 1
ATOM 1081 O O . GLU A 1 133 ? -2.986 -9.166 8.726 1.00 96.94 133 GLU A O 1
ATOM 1086 N N . TYR A 1 134 ? -1.737 -7.972 7.287 1.00 98.31 134 TYR A N 1
ATOM 1087 C CA . TYR A 1 134 ? -2.362 -6.690 7.615 1.00 98.31 134 TYR A CA 1
ATOM 1088 C C . TYR A 1 134 ? -3.883 -6.717 7.411 1.00 98.31 134 TYR A C 1
ATOM 1090 O O . TYR A 1 134 ? -4.633 -6.360 8.318 1.00 98.31 134 TYR A O 1
ATOM 1098 N N . SER A 1 135 ? -4.359 -7.208 6.259 1.00 97.12 135 SER A N 1
ATOM 1099 C CA . SER A 1 135 ? -5.795 -7.333 5.988 1.00 97.12 135 SER A CA 1
ATOM 1100 C C . SER A 1 135 ? -6.500 -8.211 7.024 1.00 97.12 135 SER A C 1
ATOM 1102 O O . SER A 1 135 ? -7.600 -7.877 7.462 1.00 97.12 135 SER A O 1
ATOM 1104 N N . SER A 1 136 ? -5.898 -9.338 7.403 1.00 96.88 136 SER A N 1
ATOM 1105 C CA . SER A 1 136 ? -6.492 -10.289 8.349 1.00 96.88 136 SER A CA 1
ATOM 1106 C C . SER A 1 136 ? -6.575 -9.709 9.758 1.00 96.88 136 SER A C 1
ATOM 1108 O O . SER A 1 136 ? -7.600 -9.863 10.422 1.00 96.88 136 SER A O 1
ATOM 1110 N N . GLU A 1 137 ? -5.529 -9.013 10.205 1.00 97.56 137 GLU A N 1
ATOM 1111 C CA . GLU A 1 137 ? -5.511 -8.336 11.502 1.00 97.56 137 GLU A CA 1
ATOM 1112 C C . GLU A 1 137 ? -6.522 -7.188 11.549 1.00 97.56 137 GLU A C 1
ATOM 1114 O O . GLU A 1 137 ? -7.338 -7.111 12.467 1.00 97.56 137 GLU A O 1
ATOM 1119 N N . LEU A 1 138 ? -6.550 -6.346 10.515 1.00 96.81 138 LEU A N 1
ATOM 1120 C CA . LEU A 1 138 ? -7.448 -5.197 10.440 1.00 96.81 138 LEU A CA 1
ATOM 1121 C C . LEU A 1 138 ? -8.930 -5.609 10.439 1.00 96.81 138 LEU A C 1
ATOM 1123 O O . LEU A 1 138 ? -9.758 -4.978 11.101 1.00 96.81 138 LEU A O 1
ATOM 1127 N N . LEU A 1 139 ? -9.283 -6.696 9.741 1.00 96.56 139 LEU A N 1
ATOM 1128 C CA . LEU A 1 139 ? -10.664 -7.186 9.647 1.00 96.56 139 LEU A CA 1
ATOM 1129 C C . LEU A 1 139 ? -11.276 -7.583 10.998 1.00 96.56 139 LEU A C 1
ATOM 1131 O O . LEU A 1 139 ? -12.501 -7.555 11.122 1.00 96.56 139 LEU A O 1
ATOM 1135 N N . LYS A 1 140 ? -10.462 -7.873 12.021 1.00 96.31 140 LYS A N 1
ATOM 1136 C CA . LYS A 1 140 ? -10.940 -8.139 13.391 1.00 96.31 140 LYS A CA 1
ATOM 1137 C C . LYS A 1 140 ? -11.649 -6.926 14.008 1.00 96.31 140 LYS A C 1
ATOM 1139 O O . LYS A 1 140 ? -12.523 -7.093 14.856 1.00 96.31 140 LYS A O 1
ATOM 1144 N N . TYR A 1 141 ? -11.315 -5.718 13.553 1.00 95.44 141 TYR A N 1
ATOM 1145 C CA . TYR A 1 141 ? -11.821 -4.452 14.092 1.00 95.44 141 TYR A CA 1
ATOM 1146 C C . TYR A 1 141 ? -12.917 -3.821 13.218 1.00 95.44 141 TYR A C 1
ATOM 1148 O O . TYR A 1 141 ? -13.674 -2.954 13.667 1.00 95.44 141 TYR A O 1
ATOM 1156 N N . VAL A 1 142 ? -13.068 -4.277 11.971 1.00 92.88 142 VAL A N 1
ATOM 1157 C CA . VAL A 1 142 ? -14.053 -3.736 11.027 1.00 92.88 142 VAL A CA 1
ATOM 1158 C C . VAL A 1 142 ? -15.384 -4.470 11.164 1.00 92.88 142 VAL A C 1
ATOM 1160 O O . VAL A 1 142 ? -15.554 -5.587 10.685 1.00 92.88 142 VAL A O 1
ATOM 1163 N N . LYS A 1 143 ? -16.370 -3.816 11.789 1.00 87.00 143 LYS A N 1
ATOM 1164 C CA . LYS A 1 143 ? -17.669 -4.442 12.109 1.00 87.00 143 LYS A CA 1
ATOM 1165 C C . LYS A 1 143 ? -18.702 -4.409 10.977 1.00 87.00 143 LYS A C 1
ATOM 1167 O O . LYS A 1 143 ? -19.566 -5.275 10.924 1.00 87.00 143 LYS A O 1
ATOM 1172 N N . TYR A 1 144 ? -18.671 -3.403 10.098 1.00 89.19 144 TYR A N 1
ATOM 1173 C CA . TYR A 1 144 ? -19.710 -3.256 9.070 1.00 89.19 144 TYR A CA 1
ATOM 1174 C C . TYR A 1 144 ? -19.348 -3.997 7.776 1.00 89.19 144 TYR A C 1
ATOM 1176 O O . TYR A 1 144 ? -18.252 -3.776 7.251 1.00 89.19 144 TYR A O 1
ATOM 1184 N N . PRO A 1 145 ? -20.277 -4.777 7.185 1.00 92.69 145 PRO A N 1
ATOM 1185 C CA . PRO A 1 145 ? -19.995 -5.589 6.000 1.00 92.69 145 PRO A CA 1
ATOM 1186 C C . PRO A 1 145 ? -19.449 -4.806 4.802 1.00 92.69 145 PRO A C 1
ATOM 1188 O O . PRO A 1 145 ? -18.563 -5.285 4.099 1.00 92.69 145 PRO A O 1
ATOM 1191 N N . ILE A 1 146 ? -19.948 -3.588 4.560 1.00 92.00 146 ILE A N 1
ATOM 1192 C CA . ILE A 1 146 ? -19.479 -2.765 3.435 1.00 92.00 146 ILE A CA 1
ATOM 1193 C C . ILE A 1 146 ? -18.010 -2.356 3.599 1.00 92.00 146 ILE A C 1
ATOM 1195 O O . ILE A 1 146 ? -17.248 -2.368 2.635 1.00 92.00 146 ILE A O 1
ATOM 1199 N N . TYR A 1 147 ? -17.586 -2.077 4.829 1.00 92.00 147 TYR A N 1
ATOM 1200 C CA . TYR A 1 147 ? -16.207 -1.717 5.132 1.00 92.00 147 TYR A CA 1
ATOM 1201 C C . TYR A 1 147 ? -15.285 -2.934 5.127 1.00 92.00 147 TYR A C 1
ATOM 1203 O O . TYR A 1 147 ? -14.166 -2.835 4.636 1.00 92.00 147 TYR A O 1
ATOM 1211 N N . GLN A 1 148 ? -15.768 -4.098 5.567 1.00 94.19 148 GLN A N 1
ATOM 1212 C CA . GLN A 1 148 ? -15.033 -5.355 5.406 1.00 94.19 148 GLN A CA 1
ATOM 1213 C C . GLN A 1 148 ? -14.772 -5.644 3.924 1.00 94.19 148 GLN A C 1
ATOM 1215 O O . GLN A 1 148 ? -13.642 -5.933 3.541 1.00 94.19 148 GLN A O 1
ATOM 1220 N N . ARG A 1 149 ? -15.790 -5.489 3.063 1.00 93.56 149 ARG A N 1
ATOM 1221 C CA . ARG A 1 149 ? -15.635 -5.645 1.607 1.00 93.56 149 ARG A CA 1
ATOM 1222 C C . ARG A 1 149 ? -14.638 -4.655 1.017 1.00 93.56 149 ARG A C 1
ATOM 1224 O O . ARG A 1 149 ? -13.891 -5.037 0.123 1.00 93.56 149 ARG A O 1
ATOM 1231 N N . ARG A 1 150 ? -14.613 -3.413 1.508 1.00 93.56 150 ARG A N 1
ATOM 1232 C CA . ARG A 1 150 ? -13.635 -2.402 1.084 1.00 93.56 150 ARG A CA 1
ATOM 1233 C C . ARG A 1 150 ? -12.207 -2.830 1.432 1.00 93.56 150 ARG A C 1
ATOM 1235 O O . ARG A 1 150 ? -11.368 -2.838 0.538 1.00 93.56 150 ARG A O 1
ATOM 1242 N N . VAL A 1 151 ? -11.958 -3.249 2.677 1.00 95.06 151 VAL A N 1
ATOM 1243 C CA . VAL A 1 151 ? -10.646 -3.756 3.124 1.00 95.06 151 VAL A CA 1
ATOM 1244 C C . VAL A 1 151 ? -10.222 -4.963 2.289 1.00 95.06 151 VAL A C 1
ATOM 1246 O O . VAL A 1 151 ? -9.151 -4.942 1.688 1.00 95.06 151 VAL A O 1
ATOM 1249 N N . ILE A 1 152 ? -11.100 -5.964 2.159 1.00 92.44 152 ILE A N 1
ATOM 1250 C CA . ILE A 1 152 ? -10.840 -7.167 1.357 1.00 92.44 152 ILE A CA 1
ATOM 1251 C C . ILE A 1 152 ? -10.541 -6.787 -0.094 1.00 92.44 152 ILE A C 1
ATOM 1253 O O . ILE A 1 152 ? -9.549 -7.232 -0.650 1.00 92.44 152 ILE A O 1
ATOM 1257 N N . GLY A 1 153 ? -11.364 -5.951 -0.728 1.00 89.25 153 GLY A N 1
ATOM 1258 C CA . GLY A 1 153 ? -11.185 -5.571 -2.131 1.00 89.25 153 GLY A CA 1
ATOM 1259 C C . GLY A 1 153 ? -9.917 -4.752 -2.390 1.00 89.25 153 GLY A C 1
ATOM 1260 O O . GLY A 1 153 ? -9.274 -4.929 -3.431 1.00 89.25 153 GLY A O 1
ATOM 1261 N N . GLY A 1 154 ? -9.549 -3.879 -1.449 1.00 90.69 154 GLY A N 1
ATOM 1262 C CA . GLY A 1 154 ? -8.366 -3.027 -1.540 1.00 90.69 154 GLY A CA 1
ATOM 1263 C C . GLY A 1 154 ? -7.056 -3.758 -1.251 1.00 90.69 154 GLY A C 1
ATOM 1264 O O . GLY A 1 154 ? -6.060 -3.466 -1.905 1.00 90.69 154 GLY A O 1
ATOM 1265 N N . LEU A 1 155 ? -7.067 -4.728 -0.331 1.00 92.75 155 LEU A N 1
ATOM 1266 C CA . LEU A 1 155 ? -5.880 -5.476 0.108 1.00 92.75 155 LEU A CA 1
ATOM 1267 C C . LEU A 1 155 ? -5.821 -6.915 -0.424 1.00 92.75 155 LEU A C 1
ATOM 1269 O O . LEU A 1 155 ? -4.927 -7.669 -0.055 1.00 92.75 155 LEU A O 1
ATOM 1273 N N . LYS A 1 156 ? -6.752 -7.325 -1.293 1.00 86.94 156 LYS A N 1
ATOM 1274 C CA . LYS A 1 156 ? -6.708 -8.648 -1.927 1.00 86.94 156 LYS A CA 1
ATOM 1275 C C . LYS A 1 156 ? -5.364 -8.843 -2.631 1.00 86.94 156 LYS A C 1
ATOM 1277 O O . LYS A 1 156 ? -4.922 -7.959 -3.364 1.00 86.94 156 LYS A O 1
ATOM 1282 N N . THR A 1 157 ? -4.770 -10.022 -2.474 1.00 84.00 157 THR A N 1
ATOM 1283 C CA . THR A 1 157 ? -3.553 -10.430 -3.200 1.00 84.00 157 THR A CA 1
ATOM 1284 C C . THR A 1 157 ? -3.744 -11.699 -4.036 1.00 84.00 157 THR A C 1
ATOM 1286 O O . THR A 1 157 ? -2.901 -12.003 -4.878 1.00 84.00 157 THR A O 1
ATOM 1289 N N . ASP A 1 158 ? -4.872 -12.397 -3.866 1.00 81.94 158 ASP A N 1
ATOM 1290 C CA . ASP A 1 158 ? -5.239 -13.578 -4.656 1.00 81.94 158 ASP A CA 1
ATOM 1291 C C . ASP A 1 158 ? -5.600 -13.222 -6.106 1.00 81.94 158 ASP A C 1
ATOM 1293 O O . ASP A 1 158 ? -5.563 -12.070 -6.521 1.00 81.94 158 ASP A O 1
ATOM 1297 N N . PHE A 1 159 ? -6.063 -14.203 -6.876 1.00 82.00 159 PHE A N 1
ATOM 1298 C CA . PHE A 1 159 ? -6.442 -14.039 -8.276 1.00 82.00 159 PHE A CA 1
ATOM 1299 C C . PHE A 1 159 ? -7.520 -12.965 -8.534 1.00 82.00 159 PHE A C 1
ATOM 1301 O O . PHE A 1 159 ? -8.516 -12.838 -7.804 1.00 82.00 159 PHE A O 1
ATOM 1308 N N . ILE A 1 160 ? -7.336 -12.229 -9.631 1.00 80.88 160 ILE A N 1
ATOM 1309 C CA . ILE A 1 160 ? -8.345 -11.400 -10.296 1.00 80.88 160 ILE A CA 1
ATOM 1310 C C . ILE A 1 160 ? -8.847 -12.155 -11.525 1.00 80.88 160 ILE A C 1
ATOM 1312 O O . ILE A 1 160 ? -8.078 -12.806 -12.228 1.00 80.88 160 ILE A O 1
ATOM 1316 N N . GLU A 1 161 ? -10.148 -12.059 -11.768 1.00 80.25 161 GLU A N 1
ATOM 1317 C CA . GLU A 1 161 ? -10.772 -12.532 -12.995 1.00 80.25 161 GLU A CA 1
ATOM 1318 C C . GLU A 1 161 ? -10.798 -11.393 -14.018 1.00 80.25 161 GLU A C 1
ATOM 1320 O O . GLU A 1 161 ? -11.299 -10.300 -13.741 1.00 80.25 161 GLU A O 1
ATOM 1325 N N . ASN A 1 162 ? -10.205 -11.635 -15.181 1.00 77.19 162 ASN A N 1
ATOM 1326 C CA . ASN A 1 162 ? -10.205 -10.703 -16.301 1.00 77.19 162 ASN A CA 1
ATOM 1327 C C . ASN A 1 162 ? -11.544 -10.727 -17.050 1.00 77.19 162 ASN A C 1
ATOM 1329 O O . ASN A 1 162 ? -12.397 -11.583 -16.828 1.00 77.19 162 ASN A O 1
ATOM 1333 N N . ARG A 1 163 ? -11.714 -9.808 -18.012 1.00 80.88 163 ARG A N 1
ATOM 1334 C CA . ARG A 1 163 ? -12.914 -9.745 -18.874 1.00 80.88 163 ARG A CA 1
ATOM 1335 C C . ARG A 1 163 ? -13.155 -11.014 -19.700 1.00 80.88 163 ARG A C 1
ATOM 1337 O O . ARG A 1 163 ? -14.272 -11.229 -20.154 1.00 80.88 163 ARG A O 1
ATOM 1344 N N . ASP A 1 164 ? -12.119 -11.814 -19.920 1.00 86.31 164 ASP A N 1
ATOM 1345 C CA . ASP A 1 164 ? -12.161 -13.094 -20.632 1.00 86.31 164 ASP A CA 1
ATOM 1346 C C . ASP A 1 164 ? -12.330 -14.304 -19.689 1.00 86.31 164 ASP A C 1
ATOM 1348 O O . ASP A 1 164 ? -12.194 -15.446 -20.121 1.00 86.31 164 ASP A O 1
ATOM 1352 N N . ASN A 1 165 ? -12.630 -14.064 -18.406 1.00 81.62 165 ASN A N 1
ATOM 1353 C CA . ASN A 1 165 ? -12.728 -15.055 -17.330 1.00 81.62 165 ASN A CA 1
ATOM 1354 C C . ASN A 1 165 ? -11.412 -15.791 -17.009 1.00 81.62 165 ASN A C 1
ATOM 1356 O O . ASN A 1 165 ? -11.409 -16.773 -16.258 1.00 81.62 165 ASN A O 1
ATOM 1360 N N . SER A 1 166 ? -10.272 -15.334 -17.542 1.00 83.56 166 SER A N 1
ATOM 1361 C CA . SER A 1 166 ? -8.970 -15.847 -17.118 1.00 83.56 166 SER A CA 1
ATO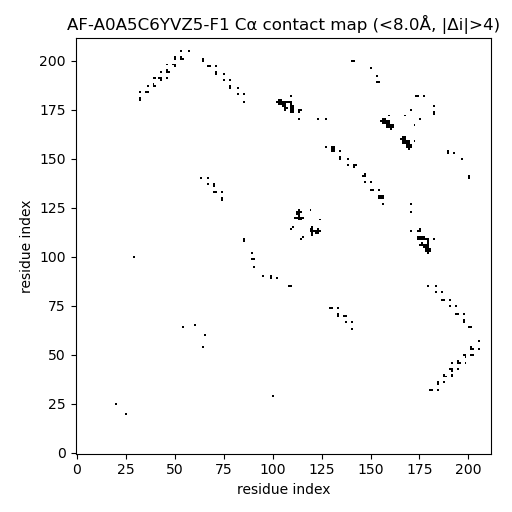M 1362 C C . SER A 1 166 ? -8.653 -15.369 -15.700 1.00 83.56 166 SER A C 1
ATOM 1364 O O . SER A 1 166 ? -8.925 -14.225 -15.325 1.00 83.56 166 SER A O 1
ATOM 1366 N N . LYS A 1 167 ? -8.095 -16.267 -14.884 1.00 82.12 167 LYS A N 1
ATOM 1367 C CA . LYS A 1 167 ? -7.661 -15.955 -13.521 1.00 82.12 167 LYS A CA 1
ATOM 1368 C C . LYS A 1 167 ? -6.182 -15.611 -13.539 1.00 82.12 167 LYS A C 1
ATOM 1370 O O . LYS A 1 167 ? -5.350 -16.504 -13.662 1.00 82.12 167 LYS A O 1
ATOM 1375 N N . ASN A 1 168 ? -5.874 -14.335 -13.357 1.00 79.31 168 ASN A N 1
ATOM 1376 C CA . ASN A 1 168 ? -4.505 -13.866 -13.213 1.00 79.31 168 ASN A CA 1
ATOM 1377 C C . ASN A 1 168 ? -4.197 -13.612 -11.749 1.00 79.31 168 ASN A C 1
ATOM 1379 O O . ASN A 1 168 ? -5.025 -13.083 -11.007 1.00 79.31 168 ASN A O 1
ATOM 1383 N N . GLU A 1 169 ? -2.994 -13.975 -11.326 1.00 85.06 169 GLU A N 1
ATOM 1384 C CA . GLU A 1 169 ? -2.502 -13.567 -10.020 1.00 85.06 169 GLU A CA 1
ATOM 1385 C C . GLU A 1 169 ? -2.506 -12.035 -9.935 1.00 85.06 169 GLU A C 1
ATOM 1387 O O . GLU A 1 169 ? -2.026 -11.350 -10.840 1.00 85.06 169 GLU A O 1
ATOM 1392 N N . ARG A 1 170 ? -3.088 -11.475 -8.868 1.00 87.38 170 ARG A N 1
ATOM 1393 C CA . ARG A 1 170 ? -3.275 -10.022 -8.756 1.00 87.38 170 ARG A CA 1
ATOM 1394 C C . ARG A 1 170 ? -1.964 -9.261 -8.720 1.00 87.38 170 ARG A C 1
ATOM 1396 O O . ARG A 1 170 ? -1.901 -8.165 -9.263 1.00 87.38 170 ARG A O 1
ATOM 1403 N N . LEU A 1 171 ? -0.930 -9.846 -8.119 1.00 90.69 171 LEU A N 1
ATOM 1404 C CA . LEU A 1 171 ? 0.406 -9.265 -8.144 1.00 90.69 171 LEU A CA 1
ATOM 1405 C C . LEU A 1 171 ? 0.887 -9.080 -9.590 1.00 90.69 171 LEU A C 1
ATOM 1407 O O . LEU A 1 171 ? 1.294 -7.982 -9.954 1.00 90.69 171 LEU A O 1
ATOM 1411 N N . SER A 1 172 ? 0.740 -10.107 -10.432 1.00 89.50 172 SER A N 1
ATOM 1412 C CA . SER A 1 172 ? 1.049 -10.038 -11.864 1.00 89.50 172 SER A CA 1
ATOM 1413 C C . SER A 1 172 ? 0.174 -9.022 -12.589 1.00 89.50 172 SER A C 1
ATOM 1415 O O . SER A 1 172 ? 0.687 -8.219 -13.355 1.00 89.50 172 SER A O 1
ATOM 1417 N N . TYR A 1 173 ? -1.129 -8.983 -12.301 1.00 88.56 173 TYR A N 1
ATOM 1418 C CA . TYR A 1 173 ? -2.035 -7.995 -12.895 1.00 88.56 173 TYR A CA 1
ATOM 1419 C C . TYR A 1 173 ? -1.616 -6.543 -12.601 1.00 88.56 173 TYR A C 1
ATOM 1421 O O . TYR A 1 173 ? -1.791 -5.673 -13.448 1.00 88.56 173 TYR A O 1
ATOM 1429 N N . ILE A 1 174 ? -1.094 -6.275 -11.401 1.00 91.38 174 ILE A N 1
ATOM 1430 C CA . ILE A 1 174 ? -0.751 -4.919 -10.954 1.00 91.38 174 ILE A CA 1
ATOM 1431 C C . ILE A 1 174 ? 0.670 -4.514 -11.339 1.00 91.38 174 ILE A C 1
ATOM 1433 O O . ILE A 1 174 ? 0.888 -3.338 -11.603 1.00 91.38 174 ILE A O 1
ATOM 1437 N N . PHE A 1 175 ? 1.631 -5.440 -11.289 1.00 94.00 175 PHE A N 1
ATOM 1438 C CA . PHE A 1 175 ? 3.057 -5.104 -11.345 1.00 94.00 175 PHE A CA 1
ATOM 1439 C C . PHE A 1 175 ? 3.798 -5.689 -12.548 1.00 94.00 175 PHE A C 1
ATOM 1441 O O . PHE A 1 175 ? 4.879 -5.201 -12.872 1.00 94.00 175 PHE A O 1
ATOM 1448 N N . TYR A 1 176 ? 3.264 -6.708 -13.228 1.00 90.94 176 TYR A N 1
ATOM 1449 C CA . TYR A 1 176 ? 3.953 -7.285 -14.384 1.00 90.94 176 TYR A CA 1
ATOM 1450 C C . TYR A 1 176 ? 4.004 -6.262 -15.522 1.00 90.94 176 TYR A C 1
ATOM 1452 O O . TYR A 1 176 ? 2.972 -5.713 -15.911 1.00 90.94 176 TYR A O 1
ATOM 1460 N N . ASN A 1 177 ? 5.208 -5.977 -16.028 1.00 89.62 177 ASN A N 1
ATOM 1461 C CA . ASN A 1 177 ? 5.463 -4.953 -17.051 1.00 89.62 177 ASN A CA 1
ATOM 1462 C C . ASN A 1 177 ? 4.875 -3.569 -16.719 1.00 89.62 177 ASN A C 1
ATOM 1464 O O . ASN A 1 177 ? 4.541 -2.788 -17.611 1.00 89.62 177 ASN A O 1
ATOM 1468 N N . THR A 1 178 ? 4.729 -3.258 -15.431 1.00 92.31 178 THR A N 1
ATOM 1469 C CA . THR A 1 178 ? 4.218 -1.960 -14.989 1.00 92.31 178 THR A CA 1
ATOM 1470 C C . THR A 1 178 ? 5.373 -0.975 -14.843 1.00 92.31 178 THR A C 1
ATOM 1472 O O . THR A 1 178 ? 6.350 -1.306 -14.168 1.00 92.31 178 THR A O 1
ATOM 1475 N N . PRO A 1 179 ? 5.281 0.233 -15.431 1.00 93.50 179 PRO A N 1
ATOM 1476 C CA . PRO A 1 179 ? 6.282 1.273 -15.235 1.00 93.50 179 PRO A CA 1
ATOM 1477 C C . PRO A 1 179 ? 6.504 1.576 -13.753 1.00 93.50 179 PRO A C 1
ATOM 1479 O O . PRO A 1 179 ? 5.550 1.614 -12.968 1.00 93.50 179 PRO A O 1
ATOM 1482 N N . LEU A 1 180 ? 7.750 1.857 -13.379 1.00 94.44 180 LEU A N 1
ATOM 1483 C CA . LEU A 1 180 ? 8.140 2.159 -12.004 1.00 94.44 180 LEU A CA 1
ATOM 1484 C C . LEU A 1 180 ? 7.299 3.277 -11.377 1.00 94.44 180 LEU A C 1
ATOM 1486 O O . LEU A 1 180 ? 6.862 3.139 -10.235 1.00 94.44 180 LEU A O 1
ATOM 1490 N N . ILE A 1 181 ? 6.999 4.342 -12.126 1.00 93.44 181 ILE A N 1
ATOM 1491 C CA . ILE A 1 181 ? 6.129 5.430 -11.663 1.00 93.44 181 ILE A CA 1
ATOM 1492 C C . ILE A 1 181 ? 4.731 4.925 -11.290 1.00 93.44 181 ILE A C 1
ATOM 1494 O O . ILE A 1 181 ? 4.210 5.287 -10.239 1.00 93.44 181 ILE A O 1
ATOM 1498 N N . GLY A 1 182 ? 4.157 4.022 -12.089 1.00 94.00 182 GLY A N 1
ATOM 1499 C CA . GLY A 1 182 ? 2.853 3.419 -11.823 1.00 94.00 182 GLY A CA 1
ATOM 1500 C C . GLY A 1 182 ? 2.873 2.525 -10.585 1.00 94.00 182 GLY A C 1
ATOM 1501 O O . GLY A 1 182 ? 1.961 2.594 -9.759 1.00 94.00 182 GLY A O 1
ATOM 1502 N N . ALA A 1 183 ? 3.940 1.744 -10.405 1.00 96.00 183 ALA A N 1
ATOM 1503 C CA . ALA A 1 183 ? 4.122 0.924 -9.212 1.00 96.00 183 ALA A CA 1
ATOM 1504 C C . ALA A 1 183 ? 4.281 1.784 -7.943 1.00 96.00 183 ALA A C 1
ATOM 1506 O O . ALA A 1 183 ? 3.645 1.497 -6.928 1.00 96.00 183 ALA A O 1
ATOM 1507 N N . ILE A 1 184 ? 5.054 2.876 -8.008 1.00 96.69 184 ILE A N 1
ATOM 1508 C CA . ILE A 1 184 ? 5.189 3.863 -6.922 1.00 96.69 184 ILE A CA 1
ATOM 1509 C C . ILE A 1 184 ? 3.826 4.479 -6.582 1.00 96.69 184 ILE A C 1
ATOM 1511 O O . ILE A 1 184 ? 3.453 4.529 -5.407 1.00 96.69 184 ILE A O 1
ATOM 1515 N N . THR A 1 185 ? 3.059 4.908 -7.589 1.00 96.06 185 THR A N 1
ATOM 1516 C CA . THR A 1 185 ? 1.707 5.452 -7.395 1.00 96.06 185 THR A CA 1
ATOM 1517 C C . THR A 1 185 ? 0.795 4.448 -6.704 1.00 96.06 185 THR A C 1
ATOM 1519 O O . THR A 1 185 ? 0.124 4.800 -5.734 1.00 96.06 185 THR A O 1
ATOM 1522 N N . TYR A 1 186 ? 0.787 3.190 -7.150 1.00 95.94 186 TYR A N 1
ATOM 1523 C CA . TYR A 1 186 ? -0.040 2.152 -6.542 1.00 95.94 186 TYR A CA 1
ATOM 1524 C C . TYR A 1 186 ? 0.354 1.868 -5.084 1.00 95.94 186 TYR A C 1
ATOM 1526 O O . TYR A 1 186 ? -0.513 1.775 -4.215 1.00 95.94 186 TYR A O 1
ATOM 1534 N N . LEU A 1 187 ? 1.653 1.786 -4.783 1.00 97.69 187 LEU A N 1
ATOM 1535 C CA . LEU A 1 187 ? 2.145 1.582 -3.418 1.00 97.69 187 LEU A CA 1
ATOM 1536 C C . LEU A 1 187 ? 1.773 2.752 -2.493 1.00 97.69 187 LEU A C 1
ATOM 1538 O O . LEU A 1 187 ? 1.302 2.525 -1.379 1.00 97.69 187 LEU A O 1
ATOM 1542 N N . LYS A 1 188 ? 1.892 4.002 -2.955 1.00 98.00 188 LYS A N 1
ATOM 1543 C CA . LYS A 1 188 ? 1.431 5.178 -2.195 1.00 98.00 188 LYS A CA 1
ATOM 1544 C C . LYS A 1 188 ? -0.085 5.184 -1.997 1.00 98.00 188 LYS A C 1
ATOM 1546 O O . LYS A 1 188 ? -0.555 5.502 -0.907 1.00 98.00 188 LYS A O 1
ATOM 1551 N N . LEU A 1 189 ? -0.853 4.760 -3.001 1.00 97.00 189 LEU A N 1
ATOM 1552 C CA . LEU A 1 189 ? -2.297 4.578 -2.862 1.00 97.00 189 LEU A CA 1
ATOM 1553 C C . LEU A 1 189 ? -2.635 3.514 -1.804 1.00 97.00 189 LEU A C 1
ATOM 1555 O O . LEU A 1 189 ? -3.561 3.717 -1.022 1.00 97.00 189 LEU A O 1
ATOM 1559 N N . LEU A 1 190 ? -1.881 2.412 -1.727 1.00 97.38 190 LEU A N 1
ATOM 1560 C CA . LEU A 1 190 ? -2.049 1.416 -0.664 1.00 97.38 190 LEU A CA 1
ATOM 1561 C C . LEU A 1 190 ? -1.779 2.000 0.726 1.00 97.38 190 LEU A C 1
ATOM 1563 O O . LEU A 1 190 ? -2.578 1.752 1.629 1.00 97.38 190 LEU A O 1
ATOM 1567 N N . LYS A 1 191 ? -0.724 2.815 0.894 1.00 98.00 191 LYS A N 1
ATOM 1568 C CA . LYS A 1 191 ? -0.466 3.532 2.160 1.00 98.00 191 LYS A CA 1
ATOM 1569 C C . LYS A 1 191 ? -1.653 4.410 2.546 1.00 98.00 191 LYS A C 1
ATOM 1571 O O . LYS A 1 191 ? -2.163 4.309 3.657 1.00 98.00 191 LYS A O 1
ATOM 1576 N N . LYS A 1 192 ? -2.121 5.237 1.607 1.00 98.12 192 LYS A N 1
ATOM 1577 C CA . LYS A 1 192 ? -3.274 6.119 1.814 1.00 98.12 192 LYS A CA 1
ATOM 1578 C C . LYS A 1 192 ? -4.515 5.319 2.224 1.00 98.12 192 LYS A C 1
ATOM 1580 O O . LYS A 1 192 ? -5.170 5.664 3.198 1.00 98.12 192 LYS A O 1
ATOM 1585 N N . ASN A 1 193 ? -4.820 4.232 1.518 1.00 97.94 193 ASN A N 1
ATOM 1586 C CA . ASN A 1 193 ? -5.978 3.393 1.825 1.00 97.94 193 ASN A CA 1
ATOM 1587 C C . ASN A 1 193 ? -5.866 2.726 3.205 1.00 97.94 193 ASN A C 1
ATOM 1589 O O . ASN A 1 193 ? -6.871 2.627 3.901 1.00 97.94 193 ASN A O 1
ATOM 1593 N N . ALA A 1 194 ? -4.669 2.291 3.614 1.00 98.44 194 ALA A N 1
ATOM 1594 C CA . ALA A 1 194 ? -4.428 1.741 4.948 1.00 98.44 194 ALA A CA 1
ATOM 1595 C C . ALA A 1 194 ? -4.769 2.764 6.047 1.00 98.44 194 ALA A C 1
ATOM 1597 O O . ALA A 1 194 ? -5.532 2.451 6.961 1.00 98.44 194 ALA A O 1
ATOM 1598 N N . LEU A 1 195 ? -4.313 4.012 5.883 1.00 98.50 195 LEU A N 1
ATOM 1599 C CA . LEU A 1 195 ? -4.676 5.127 6.764 1.00 98.50 195 LEU A CA 1
ATOM 1600 C C . LEU A 1 195 ? -6.185 5.406 6.742 1.00 98.50 195 LEU A C 1
ATOM 1602 O O . LEU A 1 195 ? -6.791 5.604 7.789 1.00 98.50 195 LEU A O 1
ATOM 1606 N N . GLU A 1 196 ? -6.836 5.380 5.574 1.00 97.69 196 GLU A N 1
ATOM 1607 C CA . GLU A 1 196 ? -8.293 5.562 5.493 1.00 97.69 196 GLU A CA 1
ATOM 1608 C C . GLU A 1 196 ? -9.059 4.474 6.259 1.00 97.69 196 GLU A C 1
ATOM 1610 O O . GLU A 1 196 ? -10.095 4.760 6.863 1.00 97.69 196 GLU A O 1
ATOM 1615 N N . TYR A 1 197 ? -8.583 3.225 6.238 1.00 97.56 197 TYR A N 1
ATOM 1616 C CA . TYR A 1 197 ? -9.219 2.145 6.988 1.00 97.56 197 TYR A CA 1
ATOM 1617 C C . TYR A 1 197 ? -9.048 2.316 8.493 1.00 97.56 197 TYR A C 1
ATOM 1619 O O . TYR A 1 197 ? -10.020 2.143 9.232 1.00 97.56 197 TYR A O 1
ATOM 1627 N N . GLU A 1 198 ? -7.844 2.672 8.936 1.00 97.62 198 GLU A N 1
ATOM 1628 C CA . GLU A 1 198 ? -7.572 2.997 10.332 1.00 97.62 198 GLU A CA 1
ATOM 1629 C C . GLU A 1 198 ? -8.441 4.164 10.802 1.00 97.62 198 GLU A C 1
ATOM 1631 O O . GLU A 1 198 ? -9.187 4.019 11.770 1.00 97.62 198 GLU A O 1
ATOM 1636 N N . PHE A 1 199 ? -8.417 5.287 10.082 1.00 96.50 199 PHE A N 1
ATOM 1637 C CA . PHE A 1 199 ? -9.180 6.476 10.443 1.00 96.50 199 PHE A CA 1
ATOM 1638 C C . PHE A 1 199 ? -10.670 6.166 10.587 1.00 96.50 199 PHE A C 1
ATOM 1640 O O . PHE A 1 199 ? -11.320 6.610 11.527 1.00 96.50 199 PHE A O 1
ATOM 1647 N N . GLN A 1 200 ? -11.219 5.330 9.706 1.00 94.19 200 GLN A N 1
ATOM 1648 C CA . GLN A 1 200 ? -12.614 4.911 9.785 1.00 94.19 200 GLN A CA 1
ATOM 1649 C C . GLN A 1 200 ? -12.931 4.096 11.057 1.00 94.19 200 GLN A C 1
ATOM 1651 O O . GLN A 1 200 ? -14.053 4.163 11.566 1.00 94.19 200 GLN A O 1
ATOM 1656 N N . ILE A 1 201 ? -11.983 3.306 11.569 1.00 94.50 201 ILE A N 1
ATOM 1657 C CA . ILE A 1 201 ? -12.121 2.579 12.841 1.00 94.50 201 ILE A CA 1
ATOM 1658 C C . ILE A 1 201 ? -12.011 3.560 14.014 1.00 94.50 201 ILE A C 1
ATOM 1660 O O . ILE A 1 201 ? -12.872 3.543 14.898 1.00 94.50 201 ILE A O 1
ATOM 1664 N N . VAL A 1 202 ? -10.998 4.431 13.987 1.00 93.44 202 VAL A N 1
ATOM 1665 C CA . VAL A 1 202 ? -10.718 5.437 15.021 1.00 93.44 202 VAL A CA 1
ATOM 1666 C C . VAL A 1 202 ? -11.896 6.401 15.177 1.00 93.44 202 VAL A C 1
ATOM 1668 O O . VAL A 1 202 ? -12.517 6.425 16.238 1.00 93.44 202 VAL A O 1
ATOM 1671 N N . ALA A 1 203 ? -12.291 7.095 14.106 1.00 89.50 203 ALA A N 1
ATOM 1672 C CA . ALA A 1 203 ? -13.360 8.098 14.114 1.00 89.50 203 ALA A CA 1
ATOM 1673 C C . ALA A 1 203 ? -14.714 7.527 14.567 1.00 89.50 203 ALA A C 1
ATOM 1675 O O . ALA A 1 203 ? -15.514 8.185 15.237 1.00 89.50 203 ALA A O 1
ATOM 1676 N N . LYS A 1 204 ? -14.998 6.264 14.227 1.00 86.50 204 LYS A N 1
ATOM 1677 C CA . LYS A 1 204 ? -16.217 5.599 14.694 1.00 86.50 204 LYS A CA 1
ATOM 1678 C C . LYS A 1 204 ? -16.185 5.371 16.207 1.00 86.50 204 LYS A C 1
ATOM 1680 O O . LYS A 1 204 ? -17.216 5.475 16.863 1.00 86.50 204 LYS A O 1
ATOM 1685 N N . LYS A 1 205 ? -15.032 5.004 16.762 1.00 83.12 205 LYS A N 1
ATOM 1686 C CA . LYS A 1 205 ? -14.923 4.681 18.185 1.00 83.12 205 LYS A CA 1
ATOM 1687 C C . LYS A 1 205 ? -14.885 5.943 19.049 1.00 83.12 205 LYS A C 1
ATOM 1689 O O . LYS A 1 205 ? -15.549 5.965 20.084 1.00 83.12 205 LYS A O 1
ATOM 1694 N N . THR A 1 206 ? -14.212 6.999 18.591 1.00 81.31 206 THR A N 1
ATOM 1695 C CA . THR A 1 206 ? -14.176 8.303 19.275 1.00 81.31 206 THR A CA 1
ATOM 1696 C C . THR A 1 206 ? -15.546 8.984 19.286 1.00 81.31 206 THR A C 1
ATOM 1698 O O . THR A 1 206 ? -16.000 9.426 20.343 1.00 81.31 206 THR A O 1
ATOM 1701 N N . SER A 1 207 ? -16.278 8.964 18.164 1.00 76.50 207 SER A N 1
ATOM 1702 C CA . SER A 1 207 ? -17.642 9.522 18.094 1.00 76.50 207 SER A CA 1
ATOM 1703 C C . SER A 1 207 ? -18.644 8.841 19.036 1.00 76.50 207 SER A C 1
ATOM 1705 O O . SER A 1 207 ? -19.540 9.510 19.547 1.00 76.50 207 SER A O 1
ATOM 1707 N N . CYS A 1 208 ? -18.484 7.547 19.335 1.00 61.84 208 CYS A N 1
ATOM 1708 C CA . CYS A 1 208 ? -19.311 6.860 20.335 1.00 61.84 208 CYS A CA 1
ATOM 1709 C C . CYS A 1 208 ? -18.994 7.276 21.782 1.00 61.84 208 CYS A C 1
ATOM 1711 O O . CYS A 1 208 ? -19.875 7.203 22.632 1.00 61.84 208 CYS A O 1
ATOM 1713 N N . GLN A 1 209 ? -17.762 7.700 22.079 1.00 59.28 209 GLN A N 1
ATOM 1714 C CA . GLN A 1 209 ? -17.362 8.116 23.430 1.00 59.28 209 GLN A CA 1
ATOM 1715 C C . GLN A 1 209 ? -17.801 9.544 23.769 1.00 59.28 209 GLN A C 1
ATOM 1717 O O . GLN A 1 209 ? -17.998 9.850 24.934 1.00 59.28 209 GLN A O 1
ATOM 1722 N N . HIS A 1 210 ? -17.986 10.407 22.767 1.00 59.12 210 HIS A N 1
ATOM 1723 C CA . HIS A 1 210 ? -18.427 11.796 22.965 1.00 59.12 210 HIS A CA 1
ATOM 1724 C C . HIS A 1 210 ? -19.953 11.931 23.161 1.00 59.12 210 HIS A C 1
ATOM 1726 O O . HIS A 1 210 ? -20.464 13.039 23.305 1.00 59.12 210 HIS A O 1
ATOM 1732 N N . GLN A 1 211 ? -20.690 10.816 23.127 1.00 53.28 211 GLN A N 1
ATOM 1733 C CA . GLN A 1 211 ? -22.147 10.760 23.304 1.00 53.28 211 GLN A CA 1
ATOM 1734 C C . GLN A 1 211 ? -22.578 10.207 24.676 1.00 53.28 211 GLN A C 1
ATOM 1736 O O . GLN A 1 211 ? -23.780 10.081 24.917 1.00 53.28 211 GLN A O 1
ATOM 1741 N N . LEU A 1 212 ? -21.622 9.859 25.546 1.00 45.00 212 LEU A N 1
ATOM 1742 C CA . LEU A 1 212 ? -21.830 9.342 26.904 1.00 45.00 212 LEU A CA 1
ATOM 1743 C C . LEU A 1 212 ? -21.374 10.372 27.939 1.00 45.00 212 LEU A C 1
ATOM 1745 O O . LEU A 1 212 ? -22.050 10.459 28.987 1.00 45.00 212 LEU A O 1
#

Nearest PDB structures (foldseek):
  7saz-assembly1_B  TM=7.223E-01  e=1.118E-07  Capnocytophaga canimorsus Cc5
  6ey4-assembly1_A-2  TM=8.367E-01  e=3.711E-06  Flavobacterium johnsoniae
  6ys8-assembly1_A  TM=6.237E-01  e=3.358E-06  Flavobacterium johnsoniae
  7sau-assembly1_B  TM=6.670E-01  e=9.591E-05  Schleiferia thermophila str. Yellowstone
  7cmg-assembly1_B  TM=7.622E-01  e=1.836E-03  Porphyromonas gingivalis ATCC 33277

Mean predicted aligned error: 9.08 Å

Sequence (212 aa):
MKKNLFYLIAITLIACTEKQKSDSDFEKDFGMYTVLLNDIDYHAFYIEKQIEFELSNLNTPDSELQTVDSITKLYIANIDKILTEFQSDLLINDSTITDNQKILMSSDRVSEYFFKNDSVSSKGENFKKMTNEYSSELLKYVKYPIYQRRVIGGLKTDFIENRDNSKNERLSYIFYNTPLIGAITYLKLLKKNALEYEFQIVAKKTSCQHQL

Solvent-accessible surface area (backbone atoms only — not comparable to full-atom values): 11915 Å² total; per-residue (Å²): 119,75,71,64,54,54,55,53,53,54,54,56,58,61,71,64,56,73,77,73,77,48,73,76,60,52,56,52,61,50,51,51,52,54,53,52,46,51,51,46,52,52,53,32,51,53,45,50,52,49,42,55,51,58,64,69,68,46,94,59,93,52,70,68,58,54,49,50,51,51,52,45,52,52,51,41,54,53,50,48,53,52,49,52,62,70,50,55,90,58,65,94,50,85,92,37,51,72,59,42,49,53,56,35,58,35,22,61,69,40,30,61,47,37,28,52,93,95,36,78,20,74,59,29,50,49,52,45,50,53,38,48,52,47,46,58,60,54,51,77,72,47,82,51,69,71,57,39,50,49,51,49,69,73,45,60,54,61,69,40,71,47,100,84,68,48,76,41,51,32,60,52,74,66,36,57,80,26,27,33,49,58,50,50,48,51,54,49,49,51,44,31,51,48,45,53,56,46,36,57,51,48,56,56,55,53,59,61,62,79,76,112

Secondary structure (DSSP, 8-state):
-HHHHHHHHHHHHHTTS-----HHHHHHHHHHHHHHHHHHHHHHHHHHHHHHHHHHT-SS--HHHHHHHHHHHHHHHHHHHHHHHHTTT---SGGGHHHHHHHHH--HHHHHHHEETTEE-HHHHHHHHHHHHHHHHHHTT--SHHHHHHHHHHH--SPEEPTTS-EE-HHHHHHTT--HHHHHHHHHHHHHHHHHHHHHHHHHHHHHHTT-

Radius of gyration: 22.77 Å; Cα contacts (8 Å, |Δi|>4): 165; chains: 1; bounding box: 42×36×89 Å

pLDDT: mean 85.19, std 15.59, range [42.09, 98.56]